Protein AF-A0A971BHY0-F1 (afdb_monomer_lite)

Secondary structure (DSSP, 8-state):
--SHHHHHHHHHHHHHHHHHHHHHHHHHTT--HHHHHS--PPPS-------S------GGGGSS-EEEE--SHHHHHHHHHHHHHHTTS-HHHHHHHHHTTEEEEEES-HHHH------TT----EEEEEETTEEEEEE---SSTT--HHHHHHHHHHHHTTTTTTHHHHHHHHHHHHHHHHH-GGGGS-HHHHHHHHHHHHHHTTT-HHHHHHHHHHSHHHHHHHHHHHHHHHHHHT-

Radius of gyration: 23.81 Å; chains: 1; bounding box: 64×63×47 Å

Structure (mmCIF, N/CA/C/O backbone):
data_AF-A0A971BHY0-F1
#
_entry.id   AF-A0A971BHY0-F1
#
loop_
_atom_site.group_PDB
_atom_site.id
_atom_site.type_symbol
_atom_site.label_atom_id
_atom_site.label_alt_id
_atom_site.label_comp_id
_atom_site.label_asym_id
_atom_site.label_entity_id
_atom_site.label_seq_id
_atom_site.pdbx_PDB_ins_code
_atom_site.Cartn_x
_atom_site.Cartn_y
_atom_site.Cartn_z
_atom_site.occupancy
_atom_site.B_iso_or_equiv
_atom_site.auth_seq_id
_atom_site.auth_comp_id
_atom_site.auth_asym_id
_atom_site.auth_atom_id
_atom_site.pdbx_PDB_model_num
ATOM 1 N N . MET A 1 1 ? -13.095 -40.760 26.939 1.00 47.66 1 MET A N 1
ATOM 2 C CA . MET A 1 1 ? -13.656 -39.723 26.032 1.00 47.66 1 MET A CA 1
ATOM 3 C C . MET A 1 1 ? -15.201 -39.709 25.951 1.00 47.66 1 MET A C 1
ATOM 5 O O . MET A 1 1 ? -15.742 -39.447 24.884 1.00 47.66 1 MET A O 1
ATOM 9 N N . LYS A 1 2 ? -15.953 -39.932 27.047 1.00 42.31 2 LYS A N 1
ATOM 10 C CA . LYS A 1 2 ? -17.435 -39.800 27.042 1.00 42.31 2 LYS A CA 1
ATOM 11 C C . LYS A 1 2 ? -17.980 -38.628 27.882 1.00 42.31 2 LYS A C 1
ATOM 13 O O . LYS A 1 2 ? -19.075 -38.167 27.603 1.00 42.31 2 LYS A O 1
ATOM 18 N N . PHE A 1 3 ? -17.200 -38.072 28.815 1.00 31.39 3 PHE A N 1
ATOM 19 C CA . PHE A 1 3 ? -17.640 -36.970 29.690 1.00 31.39 3 PHE A CA 1
ATOM 20 C C . PHE A 1 3 ? -17.591 -35.572 29.039 1.00 31.39 3 PHE A C 1
ATOM 22 O O . PHE A 1 3 ? -18.507 -34.779 29.233 1.00 31.39 3 PHE A O 1
ATOM 29 N N . ALA A 1 4 ? -16.596 -35.282 28.191 1.00 34.78 4 ALA A N 1
ATOM 30 C CA . ALA A 1 4 ? -16.452 -33.959 27.564 1.00 34.78 4 ALA A CA 1
ATOM 31 C C . ALA A 1 4 ? -17.579 -33.622 26.563 1.00 34.78 4 ALA A C 1
ATOM 33 O O . ALA A 1 4 ? -17.987 -32.472 26.446 1.00 34.78 4 ALA A O 1
ATOM 34 N N . ARG A 1 5 ? -18.146 -34.629 25.880 1.00 36.97 5 ARG A N 1
ATOM 35 C CA . ARG A 1 5 ? -19.277 -34.428 24.953 1.00 36.97 5 ARG A CA 1
ATOM 36 C C . ARG A 1 5 ? -20.616 -34.206 25.669 1.00 36.97 5 ARG A C 1
ATOM 38 O O . ARG A 1 5 ? -21.527 -33.661 25.054 1.00 36.97 5 ARG A O 1
ATOM 45 N N . TYR A 1 6 ? -20.738 -34.603 26.939 1.00 36.50 6 TYR A N 1
ATOM 46 C CA . TYR A 1 6 ? -21.950 -34.378 27.732 1.00 36.50 6 TYR A CA 1
ATOM 47 C C . TYR A 1 6 ? -21.995 -32.940 28.271 1.00 36.50 6 TYR A C 1
ATOM 49 O O . TYR A 1 6 ? -23.016 -32.280 28.122 1.00 36.50 6 TYR A O 1
ATOM 57 N N . PHE A 1 7 ? -20.862 -32.416 28.762 1.00 37.34 7 PHE A N 1
ATOM 58 C CA . PHE A 1 7 ? -20.753 -31.046 29.292 1.00 37.34 7 PHE A CA 1
ATOM 59 C C . PHE A 1 7 ? -20.966 -29.945 28.240 1.00 37.34 7 PHE A C 1
ATOM 61 O O . PHE A 1 7 ? -21.607 -28.937 28.524 1.00 37.34 7 PHE A O 1
ATOM 68 N N . ILE A 1 8 ? -20.479 -30.144 27.010 1.00 46.16 8 ILE A N 1
ATOM 69 C CA . ILE A 1 8 ? -20.673 -29.172 25.917 1.00 46.16 8 ILE A CA 1
ATOM 70 C C . ILE A 1 8 ? -22.145 -29.142 25.470 1.00 46.16 8 ILE A C 1
ATOM 72 O O . ILE A 1 8 ? -22.682 -28.079 25.167 1.00 46.16 8 ILE A O 1
ATOM 76 N N . ARG A 1 9 ? -22.831 -30.294 25.486 1.00 45.41 9 ARG A N 1
ATOM 77 C CA . ARG A 1 9 ? -24.260 -30.377 25.148 1.00 45.41 9 ARG A CA 1
ATOM 78 C C . ARG A 1 9 ? -25.159 -29.789 26.236 1.00 45.41 9 ARG A C 1
ATOM 80 O O . ARG A 1 9 ? -26.138 -29.139 25.889 1.00 45.41 9 ARG A O 1
ATOM 87 N N . THR A 1 10 ? -24.829 -29.960 27.517 1.00 48.81 10 THR A N 1
ATOM 88 C CA . THR A 1 10 ? -25.594 -29.343 28.613 1.00 48.81 10 THR A CA 1
ATOM 89 C C . THR A 1 10 ? -25.356 -27.837 28.715 1.00 48.81 10 THR A C 1
ATOM 91 O O . THR A 1 10 ? -26.315 -27.107 28.933 1.00 48.81 10 THR A O 1
ATOM 94 N N . GLY A 1 11 ? -24.133 -27.344 28.483 1.00 49.53 11 GLY A N 1
ATOM 95 C CA . GLY A 1 11 ? -23.844 -25.902 28.484 1.00 49.53 11 GLY A CA 1
ATOM 96 C C . GLY A 1 11 ? -24.555 -25.142 27.360 1.00 49.53 11 GLY A C 1
ATOM 97 O O . GLY A 1 11 ? -25.187 -24.118 27.609 1.00 49.53 11 GLY A O 1
ATOM 98 N N . LEU A 1 12 ? -24.532 -25.681 26.135 1.00 49.31 12 LEU A N 1
ATOM 99 C CA . LEU A 1 12 ? -25.222 -25.072 24.994 1.00 49.31 12 LEU A CA 1
ATOM 100 C C . LEU A 1 12 ? -26.749 -25.118 25.160 1.00 49.31 12 LEU A C 1
ATOM 102 O O . LEU A 1 12 ? -27.432 -24.147 24.847 1.00 49.31 12 LEU A O 1
ATOM 106 N N . ALA A 1 13 ? -27.287 -26.215 25.703 1.00 54.28 13 ALA A N 1
ATOM 107 C CA . ALA A 1 13 ? -28.716 -26.334 25.978 1.00 54.28 13 ALA A CA 1
ATOM 108 C C . ALA A 1 13 ? -29.193 -25.317 27.028 1.00 54.28 13 ALA A C 1
ATOM 110 O O . ALA A 1 13 ? -30.261 -24.738 26.857 1.00 54.28 13 ALA A O 1
ATOM 111 N N . VAL A 1 14 ? -28.400 -25.044 28.071 1.00 56.59 14 VAL A N 1
ATOM 112 C CA . VAL A 1 14 ? -28.734 -24.029 29.089 1.00 56.59 14 VAL A CA 1
ATOM 113 C C . VAL A 1 14 ? -28.741 -22.619 28.493 1.00 56.59 14 VAL A C 1
ATOM 115 O O . VAL A 1 14 ? -29.657 -21.852 28.778 1.00 56.59 14 VAL A O 1
ATOM 118 N N . ILE A 1 15 ? -27.783 -22.295 27.618 1.00 56.38 15 ILE A N 1
ATOM 119 C CA . ILE A 1 15 ? -27.734 -20.992 26.934 1.00 56.38 15 ILE A CA 1
ATOM 120 C C . ILE A 1 15 ? -28.946 -20.823 26.011 1.00 56.38 15 ILE A C 1
ATOM 122 O O . ILE A 1 15 ? -29.604 -19.788 26.045 1.00 56.38 15 ILE A O 1
ATOM 126 N N . ILE A 1 16 ? -29.293 -21.855 25.238 1.00 58.97 16 ILE A N 1
ATOM 127 C CA . ILE A 1 16 ? -30.457 -21.819 24.342 1.00 58.97 16 ILE A CA 1
ATOM 128 C C . ILE A 1 16 ? -31.759 -21.684 25.145 1.00 58.97 16 ILE A C 1
ATOM 130 O O . ILE A 1 16 ? -32.609 -20.871 24.793 1.00 58.97 16 ILE A O 1
ATOM 134 N N . ILE A 1 17 ? -31.904 -22.416 26.256 1.00 63.88 17 ILE A N 1
ATOM 135 C CA . ILE A 1 17 ? -33.082 -22.314 27.131 1.00 63.88 17 ILE A CA 1
ATOM 136 C C . ILE A 1 17 ? -33.176 -20.920 27.767 1.00 63.88 17 ILE A C 1
ATOM 138 O O . ILE A 1 17 ? -34.272 -20.369 27.828 1.00 63.88 17 ILE A O 1
ATOM 142 N N . MET A 1 18 ? -32.058 -20.313 28.183 1.00 57.66 18 MET A N 1
ATOM 143 C CA . MET A 1 18 ? -32.051 -18.941 28.705 1.00 57.66 18 MET A CA 1
ATOM 144 C C . MET A 1 18 ? -32.453 -17.911 27.647 1.00 57.66 18 MET A C 1
ATOM 146 O O . MET A 1 18 ? -33.273 -17.047 27.939 1.00 57.66 18 MET A O 1
ATOM 150 N N . VAL A 1 19 ? -31.929 -18.009 26.422 1.00 60.88 19 VAL A N 1
ATOM 151 C CA . VAL A 1 19 ? -32.268 -17.077 25.330 1.00 60.88 19 VAL A CA 1
ATOM 152 C C . VAL A 1 19 ? -33.744 -17.195 24.949 1.00 60.88 19 VAL A C 1
ATOM 154 O O . VAL A 1 19 ? -34.412 -16.181 24.756 1.00 60.88 19 VAL A O 1
ATOM 157 N N . ILE A 1 20 ? -34.281 -18.418 24.911 1.00 66.25 20 ILE A N 1
ATOM 158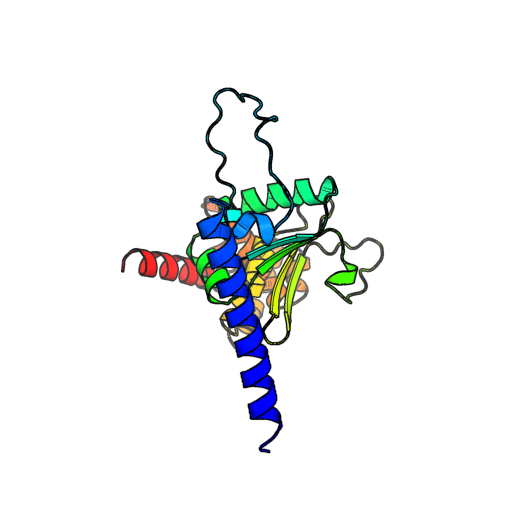 C CA . ILE A 1 20 ? -35.707 -18.649 24.657 1.00 66.25 20 ILE A CA 1
ATOM 159 C C . ILE A 1 20 ? -36.557 -18.108 25.814 1.00 66.25 20 ILE A C 1
ATOM 161 O O . ILE A 1 20 ? -37.554 -17.441 25.562 1.00 66.25 20 ILE A O 1
ATOM 165 N N . ALA A 1 21 ? -36.166 -18.332 27.072 1.00 65.50 21 ALA A N 1
ATOM 166 C CA . ALA A 1 21 ? -36.902 -17.824 28.231 1.00 65.50 21 ALA A CA 1
ATOM 167 C C . ALA A 1 21 ? -36.919 -16.285 28.286 1.00 65.50 21 ALA A C 1
ATOM 169 O O . ALA A 1 21 ? -37.970 -15.701 28.539 1.00 65.50 21 ALA A O 1
ATOM 170 N N . ILE A 1 22 ? -35.790 -15.631 27.987 1.00 59.78 22 ILE A N 1
ATOM 171 C CA . ILE A 1 22 ? -35.692 -14.166 27.887 1.00 59.78 22 ILE A CA 1
ATOM 172 C C . ILE A 1 22 ? -36.555 -13.660 26.726 1.00 59.78 22 ILE A C 1
ATOM 174 O O . ILE A 1 22 ? -37.329 -12.728 26.908 1.00 59.78 22 ILE A O 1
ATOM 178 N N . GLY A 1 23 ? -36.508 -14.318 25.564 1.00 56.03 23 GLY A N 1
ATOM 179 C CA . GLY A 1 23 ? -37.348 -13.967 24.416 1.00 56.03 23 GLY A CA 1
ATOM 180 C C . GLY A 1 23 ? -38.850 -14.095 24.695 1.00 56.03 23 GLY A C 1
ATOM 181 O O . GLY A 1 23 ? -39.622 -13.231 24.284 1.00 56.03 23 GLY A O 1
ATOM 182 N N . VAL A 1 24 ? -39.271 -15.131 25.429 1.00 63.72 24 VAL A N 1
ATOM 183 C CA . VAL A 1 24 ? -40.680 -15.347 25.804 1.00 63.72 24 VAL A CA 1
ATOM 184 C C . VAL A 1 24 ? -41.157 -14.315 26.828 1.00 63.72 24 VAL A C 1
ATOM 186 O O . VAL A 1 24 ? -42.249 -13.775 26.660 1.00 63.72 24 VAL A O 1
ATOM 189 N N . LEU A 1 25 ? -40.345 -13.997 27.842 1.00 55.81 25 LEU A N 1
ATOM 190 C CA . LEU A 1 25 ? -40.666 -12.953 28.824 1.00 55.81 25 LEU A CA 1
ATOM 191 C C . LEU A 1 25 ? -40.752 -11.571 28.156 1.00 55.81 25 LEU A C 1
ATOM 193 O O . LEU A 1 25 ? -41.716 -10.841 28.366 1.00 55.81 25 LEU A O 1
ATOM 197 N N . CYS A 1 26 ? -39.813 -11.251 27.263 1.00 53.31 26 CYS A N 1
ATOM 198 C CA . CYS A 1 26 ? -39.834 -10.004 26.501 1.00 53.31 26 CYS A CA 1
ATOM 199 C C . CYS A 1 26 ? -41.062 -9.896 25.579 1.00 53.31 26 CYS A C 1
ATOM 201 O O . CYS A 1 26 ? -41.662 -8.830 25.486 1.00 53.31 26 CYS A O 1
ATOM 203 N N . TYR A 1 27 ? -41.492 -10.993 24.948 1.00 53.75 27 TYR A N 1
ATOM 204 C CA . TYR A 1 27 ? -42.683 -11.000 24.092 1.00 53.75 27 TYR A CA 1
ATOM 205 C C . TYR A 1 27 ? -43.992 -10.796 24.874 1.00 53.75 27 TYR A C 1
ATOM 207 O O . TYR A 1 27 ? -44.881 -10.091 24.399 1.00 53.75 27 TYR A O 1
ATOM 215 N N . GLN A 1 28 ? -44.116 -11.387 26.067 1.00 60.41 28 GLN A N 1
ATOM 216 C CA . GLN A 1 28 ? -45.318 -11.257 26.903 1.00 60.41 28 GLN A CA 1
ATOM 217 C C . GLN A 1 28 ? -45.483 -9.848 27.484 1.00 60.41 28 GLN A C 1
ATOM 219 O O . GLN A 1 28 ? -46.609 -9.359 27.568 1.00 60.41 28 GLN A O 1
ATOM 224 N N . ASP A 1 29 ? -44.371 -9.185 27.803 1.00 59.84 29 ASP A N 1
ATOM 225 C CA . ASP A 1 29 ? -44.361 -7.843 28.394 1.00 59.84 29 ASP A CA 1
ATOM 226 C C . ASP A 1 29 ? -44.190 -6.716 27.352 1.00 59.84 29 ASP A C 1
ATOM 228 O O . ASP A 1 29 ? -44.088 -5.543 27.710 1.00 59.84 29 ASP A O 1
ATOM 232 N N . GLY A 1 30 ? -44.162 -7.048 26.053 1.00 50.25 30 GLY A N 1
ATOM 233 C CA . GLY A 1 30 ? -43.997 -6.075 24.965 1.00 50.25 30 GLY A CA 1
ATOM 234 C C . GLY A 1 30 ? -42.630 -5.377 24.947 1.00 50.25 30 GLY A C 1
ATOM 235 O O . GLY A 1 30 ? -42.510 -4.261 24.442 1.00 50.25 30 GLY A O 1
ATOM 236 N N . LEU A 1 31 ? -41.605 -6.016 25.511 1.00 54.69 31 LEU A N 1
ATOM 237 C CA . LEU A 1 31 ? -40.237 -5.514 25.617 1.00 54.69 31 LEU A CA 1
ATOM 238 C C . LEU A 1 31 ? -39.379 -6.030 24.451 1.00 54.69 31 LEU A C 1
ATOM 240 O O . LEU A 1 31 ? -39.534 -7.164 23.998 1.00 54.69 31 LEU A O 1
ATOM 244 N N . ASN A 1 32 ? -38.434 -5.219 23.970 1.00 53.81 32 ASN A N 1
ATOM 245 C CA . ASN A 1 32 ? -37.472 -5.652 22.958 1.00 53.81 32 ASN A CA 1
ATOM 246 C C . ASN A 1 32 ? -36.387 -6.528 23.623 1.00 53.81 32 ASN A C 1
ATOM 248 O O . ASN A 1 32 ? -35.699 -6.043 24.524 1.00 53.81 32 ASN A O 1
ATOM 252 N N . PRO A 1 33 ? -36.182 -7.789 23.194 1.00 46.53 33 PRO A N 1
ATOM 253 C CA . PRO A 1 33 ? -35.184 -8.680 23.791 1.00 46.53 33 PRO A CA 1
ATOM 254 C C . PRO A 1 33 ? -33.754 -8.126 23.754 1.00 46.53 33 PRO A C 1
ATOM 256 O O . PRO A 1 33 ? -32.930 -8.496 24.588 1.00 46.53 33 PRO A O 1
ATOM 259 N N . LEU A 1 34 ? -33.457 -7.232 22.806 1.00 43.81 34 LEU A N 1
ATOM 260 C CA . LEU A 1 34 ? -32.145 -6.600 22.671 1.00 43.81 34 LEU A CA 1
ATOM 261 C C . LEU A 1 34 ? -31.848 -5.599 23.799 1.00 43.81 34 LEU A C 1
ATOM 263 O O . LEU A 1 34 ? -30.696 -5.493 24.218 1.00 43.81 34 LEU A O 1
ATOM 267 N N . ASP A 1 35 ? -32.872 -4.950 24.360 1.00 45.94 35 ASP A N 1
ATOM 268 C CA . ASP A 1 35 ? -32.715 -3.942 25.421 1.00 45.94 35 ASP A CA 1
ATOM 269 C C . ASP A 1 35 ? -32.299 -4.565 26.767 1.00 45.94 35 ASP A C 1
ATOM 271 O O . ASP A 1 35 ? -31.668 -3.911 27.597 1.00 45.94 35 ASP A O 1
ATOM 275 N N . ALA A 1 36 ? -32.617 -5.847 26.985 1.00 49.00 36 ALA A N 1
ATOM 276 C CA . ALA A 1 36 ? -32.204 -6.597 28.174 1.00 49.00 36 ALA A CA 1
ATOM 277 C C . ALA A 1 36 ? -30.760 -7.121 28.077 1.00 49.00 36 ALA A C 1
ATOM 279 O O . ALA A 1 36 ? -30.118 -7.370 29.098 1.00 49.00 36 ALA A O 1
ATOM 280 N N . ILE A 1 37 ? -30.255 -7.302 26.853 1.00 45.16 37 ILE A N 1
ATOM 281 C CA . ILE A 1 37 ? -28.909 -7.824 26.578 1.00 45.16 37 ILE A CA 1
ATOM 282 C C . ILE A 1 37 ? -27.883 -6.679 26.546 1.00 45.16 37 ILE A C 1
ATOM 284 O O . ILE A 1 37 ? -26.727 -6.883 26.919 1.00 45.16 37 ILE A O 1
ATOM 288 N N . PHE A 1 38 ? -28.306 -5.463 26.182 1.00 41.53 38 PHE A N 1
ATOM 289 C CA . PHE A 1 38 ? -27.445 -4.283 26.083 1.00 41.53 38 PHE A CA 1
ATOM 290 C C . PHE A 1 38 ? -28.059 -3.084 26.825 1.00 41.53 38 PHE A C 1
ATOM 292 O O . PHE A 1 38 ? -28.765 -2.273 26.223 1.00 41.53 38 PHE A O 1
ATOM 299 N N . PRO A 1 39 ? -27.804 -2.926 28.138 1.00 37.12 39 PRO A N 1
ATOM 300 C CA . PRO A 1 39 ? -28.368 -1.823 28.901 1.00 37.12 39 PRO A CA 1
ATOM 301 C C . PRO A 1 39 ? -27.586 -0.534 28.605 1.00 37.12 39 PRO A C 1
ATOM 303 O O . PRO A 1 39 ? -26.620 -0.201 29.287 1.00 37.12 39 PRO A O 1
ATOM 306 N N . GLY A 1 40 ? -28.002 0.198 27.571 1.00 35.19 40 GLY A N 1
ATOM 307 C CA . GLY A 1 40 ? -27.438 1.503 27.221 1.00 35.19 40 GLY A CA 1
ATOM 308 C C . GLY A 1 40 ? -28.193 2.164 26.071 1.00 35.19 40 GLY A C 1
ATOM 309 O O . GLY A 1 40 ? -27.922 1.889 24.909 1.00 35.19 40 GLY A O 1
ATOM 310 N N . LYS A 1 41 ? -29.151 3.040 26.394 1.00 34.31 41 LYS A N 1
ATOM 311 C CA . LYS A 1 41 ? -29.909 3.833 25.414 1.00 34.31 41 LYS A CA 1
ATOM 312 C C . LYS A 1 41 ? -29.006 4.865 24.729 1.00 34.31 41 LYS A C 1
ATOM 314 O O . LYS A 1 41 ? -28.481 5.749 25.400 1.00 34.31 41 LYS A O 1
ATOM 319 N N . LEU A 1 42 ? -28.924 4.818 23.401 1.00 32.88 42 LEU A N 1
ATOM 320 C CA . LEU A 1 42 ? -28.617 5.989 22.573 1.00 32.88 42 LEU A CA 1
ATOM 321 C C . LEU A 1 42 ? -29.827 6.937 22.630 1.00 32.88 42 LEU A C 1
ATOM 323 O O . LEU A 1 42 ? -30.951 6.511 22.362 1.00 32.88 42 LEU A O 1
ATOM 327 N N . SER A 1 43 ? -29.624 8.199 23.016 1.00 34.62 43 SER A N 1
ATOM 328 C CA . SER A 1 43 ? -30.663 9.235 22.963 1.00 34.62 43 SER A CA 1
ATOM 329 C C . SER A 1 43 ? -30.477 10.135 21.740 1.00 34.62 43 SER A C 1
ATOM 331 O O . SER A 1 43 ? -29.366 10.394 21.287 1.00 34.62 43 SER A O 1
ATOM 333 N N . THR A 1 44 ? -31.596 10.618 21.207 1.00 31.66 44 THR A N 1
ATOM 334 C CA . THR A 1 44 ? -31.716 11.427 19.985 1.00 31.66 44 THR A CA 1
ATOM 335 C C . 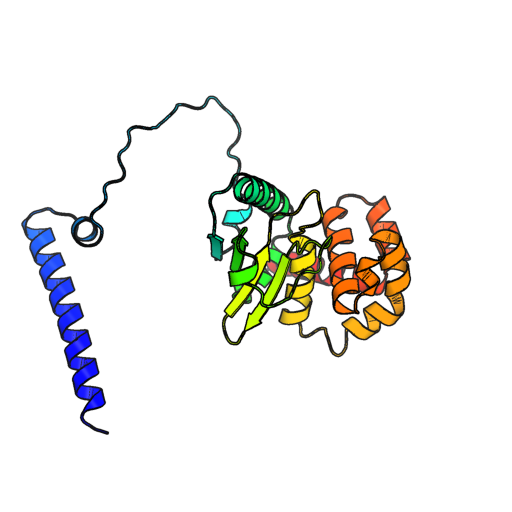THR A 1 44 ? -31.510 12.933 20.204 1.00 31.66 44 THR A C 1
ATOM 337 O O . THR A 1 44 ? -31.922 13.730 19.370 1.00 31.66 44 THR A O 1
ATOM 340 N N . GLU A 1 45 ? -30.886 13.366 21.301 1.00 32.34 45 GLU A N 1
ATOM 341 C CA . GLU A 1 45 ? -30.661 14.794 21.584 1.00 32.34 45 GLU A CA 1
ATOM 342 C C . GLU A 1 45 ? -29.185 15.168 21.449 1.00 32.34 45 GLU A C 1
ATOM 344 O O . GLU A 1 45 ? -28.500 15.464 22.420 1.00 32.34 45 GLU A O 1
ATOM 349 N N . SER A 1 46 ? -28.688 15.131 20.212 1.00 31.19 46 SER A N 1
ATOM 350 C CA . SER A 1 46 ? -27.522 15.895 19.732 1.00 31.19 46 SER A CA 1
ATOM 351 C C . SER A 1 46 ? -27.541 15.988 18.199 1.00 31.19 46 SER A C 1
ATOM 353 O O . SER A 1 46 ? -26.505 15.892 17.549 1.00 31.19 46 SER A O 1
ATOM 355 N N . PHE A 1 47 ? -28.718 16.140 17.581 1.00 28.41 47 PHE A N 1
ATOM 356 C CA . PHE A 1 47 ? -28.785 16.481 16.159 1.00 28.41 47 PHE A CA 1
ATOM 357 C C . PHE A 1 47 ? -28.562 17.983 16.013 1.00 28.41 47 PHE A C 1
ATOM 359 O O . PHE A 1 47 ? -29.494 18.785 16.070 1.00 28.41 47 PHE A O 1
ATOM 366 N N . HIS A 1 48 ? -27.302 18.368 15.837 1.00 25.73 48 HIS A N 1
ATOM 367 C CA . HIS A 1 48 ? -27.005 19.625 15.173 1.00 25.73 48 HIS A CA 1
ATOM 368 C C . HIS A 1 48 ? -27.443 19.498 13.712 1.00 25.73 48 HIS A C 1
ATOM 370 O O . HIS A 1 48 ? -26.981 18.619 12.988 1.00 25.73 48 HIS A O 1
ATOM 376 N N . VAL A 1 49 ? -28.347 20.380 13.283 1.00 33.78 49 VAL A N 1
ATOM 377 C CA . VAL A 1 49 ? -28.578 20.640 11.860 1.00 33.78 49 VAL A CA 1
ATOM 378 C C . VAL A 1 49 ? -27.278 21.216 11.306 1.00 33.78 49 VAL A C 1
ATOM 380 O O . VAL A 1 49 ? -26.914 22.342 11.647 1.00 33.78 49 VAL A O 1
ATOM 383 N N . LEU A 1 50 ? -26.578 20.444 10.475 1.00 27.09 50 LEU A N 1
ATOM 384 C CA . LEU A 1 50 ? -25.530 20.978 9.614 1.00 27.09 50 LEU A CA 1
ATOM 385 C C . LEU A 1 50 ? -26.157 21.400 8.275 1.00 27.09 50 LEU A C 1
ATOM 387 O O . LEU A 1 50 ? -26.963 20.654 7.714 1.00 27.09 50 LEU A O 1
ATOM 391 N N . PRO A 1 51 ? -25.845 22.608 7.778 1.00 28.41 51 PRO A N 1
ATOM 392 C CA . PRO A 1 51 ? -26.275 23.061 6.464 1.00 28.41 51 PRO A CA 1
ATOM 393 C C . PRO A 1 51 ? -25.537 22.286 5.360 1.00 28.41 51 PRO A C 1
ATOM 395 O O . PRO A 1 51 ? -24.410 21.851 5.563 1.00 28.41 51 PRO A O 1
ATOM 398 N N . ASN A 1 52 ? -26.198 22.144 4.205 1.00 39.00 52 ASN A N 1
ATOM 399 C CA . ASN A 1 52 ? -25.718 21.573 2.938 1.00 39.00 52 ASN A CA 1
ATOM 400 C C . ASN A 1 52 ? -24.187 21.516 2.761 1.00 39.00 52 ASN A C 1
ATOM 402 O O . ASN A 1 52 ? -23.608 22.471 2.249 1.00 39.00 52 ASN A O 1
ATOM 406 N N . GLU A 1 53 ? -23.568 20.368 3.031 1.00 35.31 53 GLU A N 1
ATOM 407 C CA . GLU A 1 53 ? -22.306 19.971 2.406 1.00 35.31 53 GLU A CA 1
ATOM 408 C C . GLU A 1 53 ? -22.368 18.471 2.096 1.00 35.31 53 GLU A C 1
ATOM 410 O O . GLU A 1 53 ? -22.867 17.676 2.887 1.00 35.31 53 GLU A O 1
ATOM 415 N N . ILE A 1 54 ? -21.944 18.139 0.880 1.00 33.78 54 ILE A N 1
ATOM 416 C CA . ILE A 1 54 ? -21.904 16.824 0.230 1.00 33.78 54 ILE A CA 1
ATOM 417 C C . ILE A 1 54 ? -21.582 15.714 1.242 1.00 33.78 54 ILE A C 1
ATOM 419 O O . ILE A 1 54 ? -20.617 15.853 1.991 1.00 33.78 54 ILE A O 1
ATOM 423 N N . GLU A 1 55 ? -22.361 14.624 1.239 1.00 38.22 55 GLU A N 1
ATOM 424 C CA . GLU A 1 55 ? -22.065 13.376 1.959 1.00 38.22 55 GLU A CA 1
ATOM 425 C C . GLU A 1 55 ? -20.577 13.034 1.770 1.00 38.22 55 GLU A C 1
ATOM 427 O O . GLU A 1 55 ? -20.151 12.592 0.701 1.00 38.22 55 GLU A O 1
ATOM 432 N N . LYS A 1 56 ? -19.742 13.309 2.780 1.00 49.25 56 LYS A N 1
ATOM 433 C CA . LYS A 1 56 ? -18.367 12.819 2.787 1.00 49.25 56 LYS A CA 1
ATOM 434 C C . LYS A 1 56 ? -18.472 11.330 3.070 1.00 49.25 56 LYS A C 1
ATOM 436 O O . LYS A 1 56 ? -18.470 10.942 4.231 1.00 49.25 56 LYS A O 1
ATOM 441 N N . ILE A 1 57 ? -18.584 10.525 2.014 1.00 60.53 57 ILE A N 1
ATOM 442 C CA . ILE A 1 57 ? -18.380 9.078 2.105 1.00 60.53 57 ILE A CA 1
ATOM 443 C C . ILE A 1 57 ? -17.050 8.878 2.830 1.00 60.53 57 ILE A C 1
ATOM 445 O O . ILE A 1 57 ? -16.035 9.463 2.431 1.00 60.53 57 ILE A O 1
ATOM 449 N N . ASP A 1 58 ? -17.066 8.134 3.929 1.00 83.88 58 ASP A N 1
ATOM 450 C CA . ASP A 1 58 ? -15.859 7.783 4.659 1.00 83.88 58 ASP A CA 1
ATOM 451 C C . ASP A 1 58 ? -15.147 6.666 3.888 1.00 83.88 58 ASP A C 1
ATOM 453 O O . ASP A 1 58 ? -15.695 5.587 3.682 1.00 83.88 58 ASP A O 1
ATOM 457 N N . GLY A 1 59 ? -13.914 6.916 3.433 1.00 87.38 59 GLY A N 1
ATOM 458 C CA . GLY A 1 59 ? -13.165 5.942 2.636 1.00 87.38 59 GLY A CA 1
ATOM 459 C C . GLY A 1 59 ? -12.880 4.644 3.386 1.00 87.38 59 GLY A C 1
ATOM 460 O O . GLY A 1 59 ? -12.634 3.616 2.756 1.00 87.38 59 GLY A O 1
ATOM 461 N N . LEU A 1 60 ? -12.936 4.675 4.720 1.00 92.44 60 LEU A N 1
ATOM 462 C CA . LEU A 1 60 ? -12.700 3.504 5.553 1.00 92.44 60 LEU A CA 1
ATOM 463 C C . LEU A 1 60 ? -13.871 2.514 5.561 1.00 92.44 60 LEU A C 1
ATOM 465 O O . LEU A 1 60 ? -13.648 1.347 5.874 1.00 92.44 60 LEU A O 1
ATOM 469 N N . GLU A 1 61 ? -15.077 2.925 5.151 1.00 92.81 61 GLU A N 1
ATOM 470 C CA . GLU A 1 61 ? -16.241 2.029 5.011 1.00 92.81 61 GLU A CA 1
ATOM 471 C C . GLU A 1 61 ? -16.035 0.948 3.940 1.00 92.81 61 GLU A C 1
ATOM 473 O O . GLU A 1 61 ? -16.722 -0.070 3.942 1.00 92.81 61 GLU A O 1
ATOM 478 N N . ARG A 1 62 ? -15.060 1.144 3.045 1.00 93.06 62 ARG A N 1
ATOM 479 C CA . ARG A 1 62 ? -14.667 0.170 2.018 1.00 93.06 62 ARG A CA 1
ATOM 480 C C . ARG A 1 62 ? -13.927 -1.042 2.598 1.00 93.06 62 ARG A C 1
ATOM 482 O O . ARG A 1 62 ? -13.815 -2.072 1.939 1.00 93.06 62 ARG A O 1
ATOM 489 N N . PHE A 1 63 ? -13.399 -0.936 3.816 1.00 94.12 63 PHE A N 1
ATOM 490 C CA . PHE A 1 63 ? -12.703 -2.029 4.487 1.00 94.12 63 PHE A CA 1
ATOM 491 C C . PHE A 1 63 ? -13.662 -2.820 5.373 1.00 94.12 63 PHE A C 1
ATOM 493 O O . PHE A 1 63 ? -14.337 -2.251 6.229 1.00 94.12 63 PHE A O 1
ATOM 500 N N . ASP A 1 64 ? -13.619 -4.149 5.282 1.00 92.56 64 ASP A N 1
ATOM 501 C CA . ASP A 1 64 ? -14.469 -5.023 6.103 1.00 92.56 64 ASP A CA 1
ATOM 502 C C . ASP A 1 64 ? -14.193 -4.867 7.608 1.00 92.56 64 ASP A C 1
ATOM 504 O O . ASP A 1 64 ? -15.043 -5.147 8.459 1.00 92.56 64 ASP A O 1
ATOM 508 N N . ARG A 1 65 ? -12.949 -4.509 7.962 1.00 93.12 65 ARG A N 1
ATOM 509 C CA . ARG A 1 65 ? -12.465 -4.493 9.347 1.00 93.12 65 ARG A CA 1
ATOM 510 C C . ARG A 1 65 ? -11.496 -3.344 9.587 1.00 93.12 65 ARG A C 1
ATOM 512 O O . ARG A 1 65 ? -10.310 -3.444 9.268 1.00 93.12 65 ARG A O 1
ATOM 519 N N . VAL A 1 66 ? -11.988 -2.313 10.264 1.00 94.44 66 VAL A N 1
ATOM 520 C CA . VAL A 1 66 ? -11.195 -1.178 10.750 1.00 94.44 66 VAL A CA 1
ATOM 521 C C . VAL A 1 66 ? -11.237 -1.139 12.275 1.00 94.44 66 VAL A C 1
ATOM 523 O O . VAL A 1 66 ? -12.285 -1.329 12.890 1.00 94.44 66 VAL A O 1
ATOM 526 N N . VAL A 1 67 ? -10.084 -0.917 12.903 1.00 93.12 67 VAL A N 1
ATOM 527 C CA . VAL A 1 67 ? -9.949 -0.748 14.353 1.00 93.12 67 VAL A CA 1
ATOM 528 C C . VAL A 1 67 ? -9.234 0.565 14.625 1.00 93.12 67 VAL A C 1
ATOM 530 O O . VAL A 1 67 ? -8.081 0.731 14.239 1.00 93.12 67 VAL A O 1
ATOM 533 N N . VAL A 1 68 ? -9.893 1.471 15.341 1.00 92.44 68 VAL A N 1
ATOM 534 C CA . VAL A 1 68 ? -9.269 2.694 15.854 1.00 92.44 68 VAL A CA 1
ATOM 535 C C . VAL A 1 68 ? -8.968 2.482 17.332 1.00 92.44 68 VAL A C 1
ATOM 537 O O . VAL A 1 68 ? -9.869 2.258 18.138 1.00 92.44 68 VAL A O 1
ATOM 540 N N . ASP A 1 69 ? -7.687 2.485 17.676 1.00 86.31 69 ASP A N 1
ATOM 541 C CA . ASP A 1 69 ? -7.179 2.204 19.016 1.00 86.31 69 ASP A CA 1
ATOM 542 C C . ASP A 1 69 ? -6.485 3.445 19.569 1.00 86.31 69 ASP A C 1
ATOM 544 O O . ASP A 1 69 ? -5.269 3.596 19.492 1.00 86.31 69 ASP A O 1
ATOM 548 N N . GLY A 1 70 ? -7.302 4.359 20.081 1.00 79.50 70 GLY A N 1
ATOM 549 C CA . GLY A 1 70 ? -6.880 5.662 20.577 1.00 79.50 70 GLY A CA 1
ATOM 550 C C . GLY A 1 70 ? -7.924 6.727 20.260 1.00 79.50 70 GLY A C 1
ATOM 551 O O . GLY A 1 70 ? -8.790 6.540 19.407 1.00 79.50 70 GLY A O 1
ATOM 552 N N . ASN A 1 71 ? -7.870 7.848 20.973 1.00 83.00 71 ASN A N 1
ATOM 553 C CA . ASN A 1 71 ? -8.754 8.997 20.751 1.00 83.00 71 ASN A CA 1
ATOM 554 C C . ASN A 1 71 ? -8.008 10.340 20.807 1.00 83.00 71 ASN A C 1
ATOM 556 O O . ASN A 1 71 ? -8.633 11.386 20.972 1.00 83.00 71 ASN A O 1
ATOM 560 N N . SER A 1 72 ? -6.679 10.305 20.696 1.00 83.88 72 SER A N 1
ATOM 561 C CA . SER A 1 72 ? -5.847 11.502 20.622 1.00 83.88 72 SER A CA 1
ATOM 562 C C . SER A 1 72 ? -6.095 12.261 19.314 1.00 83.88 72 SER A C 1
ATOM 564 O O . SER A 1 72 ? -6.508 11.681 18.309 1.00 83.88 72 SER A O 1
ATOM 566 N N . GLU A 1 73 ? -5.828 13.568 19.322 1.00 87.38 73 GLU A N 1
ATOM 567 C CA . GLU A 1 73 ? -5.950 14.433 18.139 1.00 87.38 73 GLU A CA 1
ATOM 568 C C . GLU A 1 73 ? -5.153 13.878 16.950 1.00 87.38 73 GLU A C 1
ATOM 570 O O . GLU A 1 73 ? -5.678 13.758 15.850 1.00 87.38 73 GLU A O 1
ATOM 575 N N . THR A 1 74 ? -3.933 13.401 17.194 1.00 86.50 74 THR A N 1
ATOM 576 C CA . THR A 1 74 ? -3.061 12.822 16.164 1.00 86.50 74 THR A CA 1
ATOM 577 C C . THR A 1 74 ? -3.599 11.516 15.572 1.00 86.50 74 THR A C 1
ATOM 579 O O . THR A 1 74 ? -3.385 11.244 14.390 1.00 86.50 74 THR A O 1
ATOM 582 N N . VAL A 1 75 ? -4.320 10.702 16.352 1.00 87.62 75 VAL A N 1
ATOM 583 C CA . VAL A 1 75 ? -5.019 9.511 15.836 1.00 87.62 75 VAL A CA 1
ATOM 584 C C . VAL A 1 75 ? -6.196 9.915 14.950 1.00 87.62 75 VAL A C 1
ATOM 586 O O . VAL A 1 75 ? -6.414 9.276 13.925 1.00 87.62 75 VAL A O 1
ATOM 589 N N . GLN A 1 76 ? -6.920 10.983 15.295 1.00 86.62 76 GLN A N 1
ATOM 590 C CA . GLN A 1 76 ? -8.020 11.501 14.469 1.00 86.62 76 GLN A CA 1
ATOM 591 C C . GLN A 1 76 ? -7.513 12.132 13.163 1.00 86.62 76 GLN A C 1
ATOM 593 O O . GLN A 1 76 ? -8.085 11.902 12.099 1.00 86.62 76 GLN A O 1
ATOM 598 N N . GLU A 1 77 ? -6.404 12.871 13.208 1.00 89.06 77 GLU A N 1
ATOM 599 C CA . GLU A 1 77 ? -5.739 13.392 12.006 1.00 89.06 77 GLU A CA 1
ATOM 600 C C . GLU A 1 77 ? -5.273 12.259 11.086 1.00 89.06 77 GLU A C 1
ATOM 602 O O . GLU A 1 77 ? -5.509 12.290 9.874 1.00 89.06 77 GLU A O 1
ATOM 607 N N . LEU A 1 78 ? -4.648 11.226 11.663 1.00 89.62 78 LEU A N 1
ATOM 608 C CA . LEU A 1 78 ? -4.244 10.045 10.913 1.00 89.62 78 LEU A CA 1
ATOM 609 C C . LEU A 1 78 ? -5.458 9.329 10.317 1.00 89.62 78 LEU A C 1
ATOM 611 O O . LEU A 1 78 ? -5.421 8.991 9.139 1.00 89.62 78 LEU A O 1
ATOM 615 N N . TYR A 1 79 ? -6.527 9.135 11.093 1.00 91.69 79 TYR A N 1
ATOM 616 C CA . TYR A 1 79 ? -7.784 8.562 10.612 1.00 91.69 79 TYR A CA 1
ATOM 617 C C . TYR A 1 79 ? -8.285 9.290 9.369 1.00 91.69 79 TYR A C 1
ATOM 619 O O . TYR A 1 79 ? -8.535 8.656 8.346 1.00 91.69 79 TYR A O 1
ATOM 627 N N . GLN A 1 80 ? -8.370 10.621 9.432 1.00 90.69 80 GLN A N 1
ATOM 628 C CA . GLN A 1 80 ? -8.869 11.422 8.322 1.00 90.69 80 GLN A CA 1
ATOM 629 C C . GLN A 1 80 ? -7.974 11.292 7.087 1.00 90.69 80 GLN A C 1
ATOM 631 O O . GLN A 1 80 ? -8.482 11.060 5.990 1.00 90.69 80 GLN A O 1
ATOM 636 N N . ARG A 1 81 ? -6.645 11.361 7.254 1.00 90.06 81 ARG A N 1
ATOM 637 C CA . ARG A 1 81 ? -5.714 11.167 6.132 1.00 90.06 81 ARG A CA 1
ATOM 638 C C . ARG A 1 81 ? -5.872 9.786 5.503 1.00 90.06 81 ARG A C 1
ATOM 640 O O . ARG A 1 81 ? -5.922 9.681 4.284 1.00 90.06 81 ARG A O 1
ATOM 647 N N . VAL A 1 82 ? -5.959 8.738 6.320 1.00 92.06 82 VAL A N 1
ATOM 648 C CA . VAL A 1 82 ? -6.093 7.357 5.839 1.00 92.06 82 VAL A CA 1
ATOM 649 C C . VAL A 1 82 ? -7.449 7.153 5.162 1.00 92.06 82 VAL A C 1
ATOM 651 O O . VAL A 1 82 ? -7.503 6.490 4.135 1.00 92.06 82 VAL A O 1
ATOM 654 N N . SER A 1 83 ? -8.523 7.775 5.659 1.00 92.81 83 SER A N 1
ATOM 655 C CA . SER A 1 83 ? -9.827 7.808 4.982 1.00 92.81 83 SER A CA 1
ATOM 656 C C . SER A 1 83 ? -9.732 8.476 3.607 1.00 92.81 83 SER A C 1
ATOM 658 O O . SER A 1 83 ? -10.266 7.965 2.624 1.00 92.81 83 SER A O 1
ATOM 660 N N . ASP A 1 84 ? -9.014 9.594 3.494 1.00 91.44 84 ASP A N 1
ATOM 661 C CA . ASP A 1 84 ? -8.861 10.308 2.224 1.00 91.44 84 ASP A CA 1
ATOM 662 C C . ASP A 1 84 ? -7.934 9.586 1.229 1.00 91.44 84 ASP A C 1
ATOM 664 O O . ASP A 1 84 ? -8.186 9.628 0.023 1.00 91.44 84 ASP A O 1
ATOM 668 N N . GLU A 1 85 ? -6.902 8.888 1.711 1.00 91.81 85 GLU A N 1
ATOM 669 C CA . GLU A 1 85 ? -6.108 7.939 0.916 1.00 91.81 85 GLU A CA 1
ATOM 670 C C . GLU A 1 85 ? -6.981 6.768 0.448 1.00 91.81 85 GLU A C 1
ATOM 672 O O . GLU A 1 85 ? -7.009 6.426 -0.734 1.00 91.81 85 GLU A O 1
ATOM 677 N N . ALA A 1 86 ? -7.773 6.200 1.356 1.00 93.44 86 ALA A N 1
ATOM 678 C CA . ALA A 1 86 ? -8.653 5.084 1.061 1.00 93.44 86 ALA A CA 1
ATOM 679 C C . ALA A 1 86 ? -9.675 5.406 -0.026 1.00 93.44 86 ALA A C 1
ATOM 681 O O . ALA A 1 86 ? -9.958 4.536 -0.834 1.00 93.44 86 ALA A O 1
ATOM 682 N N . LYS A 1 87 ? -10.188 6.638 -0.126 1.00 91.88 87 LYS A N 1
ATOM 683 C CA . LYS A 1 87 ? -11.108 7.044 -1.212 1.00 91.88 87 LYS A CA 1
ATOM 684 C C . LYS A 1 87 ? -10.497 6.941 -2.606 1.00 91.88 87 LYS A C 1
ATOM 686 O O . LYS A 1 87 ? -11.231 6.790 -3.573 1.00 91.88 87 LYS A O 1
ATOM 691 N N . LYS A 1 88 ? -9.174 7.061 -2.711 1.00 90.56 88 LYS A N 1
ATOM 692 C CA . LYS A 1 88 ? -8.451 7.077 -3.988 1.00 90.56 88 LYS A CA 1
ATOM 693 C C . LYS A 1 88 ? -7.892 5.710 -4.370 1.00 90.56 88 LYS A C 1
ATOM 695 O O . LYS A 1 88 ? -7.411 5.555 -5.485 1.00 90.56 88 LYS A O 1
ATOM 700 N N . LEU A 1 89 ? -7.931 4.730 -3.466 1.00 92.25 89 LEU A N 1
ATOM 701 C CA . LEU A 1 89 ? -7.497 3.371 -3.778 1.00 92.25 89 LEU A CA 1
ATOM 702 C C . LEU A 1 89 ? -8.430 2.739 -4.820 1.00 92.25 89 LEU A C 1
ATOM 704 O O . LEU A 1 89 ? -9.645 2.769 -4.622 1.00 92.25 89 LEU A O 1
ATOM 708 N N . PRO A 1 90 ? -7.901 2.115 -5.881 1.00 92.31 90 PRO A N 1
ATOM 709 C CA . PRO A 1 90 ? -8.686 1.229 -6.737 1.00 92.31 90 PRO A CA 1
ATOM 710 C C . PRO A 1 90 ? -9.350 0.093 -5.948 1.00 92.31 90 PRO A C 1
ATOM 712 O O . PRO A 1 90 ? -8.745 -0.446 -5.015 1.00 92.31 90 PRO A O 1
ATOM 715 N N . ASP A 1 91 ? -10.573 -0.284 -6.336 1.00 91.62 91 ASP A N 1
ATOM 716 C CA . ASP A 1 91 ? -11.361 -1.325 -5.657 1.00 91.62 91 ASP A CA 1
ATOM 717 C C . ASP A 1 91 ? -10.626 -2.666 -5.602 1.00 91.62 91 ASP A C 1
ATOM 719 O O . ASP A 1 91 ? -10.639 -3.317 -4.562 1.00 91.62 91 ASP A O 1
ATOM 723 N N . VAL A 1 92 ? -9.866 -3.025 -6.644 1.00 90.62 92 VAL A N 1
ATOM 724 C CA . VAL A 1 92 ? -9.073 -4.267 -6.674 1.00 90.62 92 VAL A CA 1
ATOM 725 C C . VAL A 1 92 ? -8.163 -4.439 -5.456 1.00 90.62 92 VAL A C 1
ATOM 727 O O . VAL A 1 92 ? -8.047 -5.542 -4.923 1.00 90.62 92 VAL A O 1
ATOM 730 N N . PHE A 1 93 ? -7.543 -3.365 -4.961 1.00 93.81 93 PHE A N 1
ATOM 731 C CA . PHE A 1 93 ? -6.663 -3.464 -3.799 1.00 93.81 93 PHE A CA 1
ATOM 732 C C . PHE A 1 93 ? -7.464 -3.639 -2.510 1.00 93.81 93 PHE A C 1
ATOM 734 O O . PHE A 1 93 ? -7.108 -4.485 -1.688 1.00 93.81 93 PHE A O 1
ATOM 741 N N . ILE A 1 94 ? -8.566 -2.901 -2.354 1.00 94.88 94 ILE A N 1
ATOM 742 C CA . ILE A 1 94 ? -9.495 -3.073 -1.230 1.00 94.88 94 ILE A CA 1
ATOM 743 C C . ILE A 1 94 ? -10.025 -4.511 -1.191 1.00 94.88 94 ILE A C 1
ATOM 745 O O . ILE A 1 94 ? -10.007 -5.159 -0.144 1.00 94.88 94 ILE A O 1
ATOM 749 N N . ASP A 1 95 ? -10.413 -5.040 -2.345 1.00 92.31 95 ASP A N 1
ATOM 750 C CA . ASP A 1 95 ? -10.891 -6.403 -2.512 1.00 92.31 95 ASP A CA 1
ATOM 751 C C . ASP A 1 95 ? -9.841 -7.435 -2.118 1.00 92.31 95 ASP A C 1
ATOM 753 O O . ASP A 1 95 ? -10.142 -8.356 -1.357 1.00 92.31 95 ASP A O 1
ATOM 757 N N . ILE A 1 96 ? -8.604 -7.285 -2.605 1.00 90.06 96 ILE A N 1
ATOM 758 C CA . ILE A 1 96 ? -7.485 -8.157 -2.231 1.00 90.06 96 ILE A CA 1
ATOM 759 C C . ILE A 1 96 ? -7.293 -8.139 -0.713 1.00 90.06 96 ILE A C 1
ATOM 761 O O . ILE A 1 96 ? -7.173 -9.201 -0.098 1.00 90.06 96 ILE A O 1
ATOM 765 N N . PHE A 1 97 ? -7.301 -6.956 -0.100 1.00 94.88 97 PHE A N 1
ATOM 766 C CA . PHE A 1 97 ? -7.134 -6.788 1.341 1.00 94.88 97 PHE A CA 1
ATOM 767 C C . PHE A 1 97 ? -8.236 -7.502 2.137 1.00 94.88 97 PHE A C 1
ATOM 769 O O . PHE A 1 97 ? -7.939 -8.325 3.012 1.00 94.88 97 PHE A O 1
ATOM 776 N N . ASN A 1 98 ? -9.499 -7.233 1.796 1.00 93.44 98 ASN A N 1
ATOM 777 C CA . ASN A 1 98 ? -10.678 -7.788 2.459 1.00 93.44 98 ASN A CA 1
ATOM 778 C C . ASN A 1 98 ? -10.758 -9.314 2.280 1.00 93.44 98 ASN A C 1
ATOM 780 O O . ASN A 1 98 ? -10.825 -10.058 3.264 1.00 93.44 98 ASN A O 1
ATOM 784 N N . LYS A 1 99 ? -10.641 -9.810 1.037 1.00 91.75 99 LYS A N 1
ATOM 785 C CA . LYS A 1 99 ? -10.673 -11.250 0.705 1.00 91.75 99 LYS A CA 1
ATOM 786 C C . LYS A 1 99 ? -9.532 -12.023 1.374 1.00 91.75 99 LYS A C 1
ATOM 788 O O . LYS A 1 99 ? -9.706 -13.189 1.730 1.00 91.75 99 LYS A O 1
ATOM 793 N N . SER A 1 100 ? -8.390 -11.373 1.598 1.00 89.06 100 SER A N 1
ATOM 794 C CA . SER A 1 100 ? -7.233 -11.964 2.285 1.00 89.06 100 SER A CA 1
ATOM 795 C C . SER A 1 100 ? -7.344 -11.939 3.813 1.00 89.06 100 SER A C 1
ATOM 797 O O . SER A 1 100 ? -6.459 -12.447 4.504 1.00 89.06 100 SER A O 1
ATOM 799 N N . GLY A 1 101 ? -8.426 -11.377 4.362 1.00 90.81 101 GLY A N 1
ATOM 800 C CA . GLY A 1 101 ? -8.709 -11.367 5.796 1.00 90.81 101 GLY A CA 1
ATOM 801 C C . GLY A 1 101 ? -7.859 -10.383 6.599 1.00 90.81 101 GLY A C 1
ATOM 802 O O . GLY A 1 101 ? -7.767 -10.528 7.824 1.00 90.81 101 GLY A O 1
ATOM 803 N N . PHE A 1 102 ? -7.238 -9.400 5.941 1.00 94.88 102 PHE A N 1
ATOM 804 C CA . PHE A 1 102 ? -6.541 -8.327 6.637 1.00 94.88 102 PHE A CA 1
ATOM 805 C C . PHE A 1 102 ? -7.528 -7.412 7.371 1.00 94.88 102 PHE A C 1
ATOM 807 O O . PHE A 1 102 ? -8.704 -7.295 7.032 1.00 94.88 102 PHE A O 1
ATOM 814 N N . LYS A 1 103 ? -7.031 -6.741 8.408 1.00 95.19 103 LYS A N 1
ATOM 815 C CA . LYS A 1 103 ? -7.717 -5.624 9.066 1.00 95.19 103 LYS A CA 1
ATOM 816 C C . LYS A 1 103 ? -6.814 -4.405 9.119 1.00 95.19 103 LYS A C 1
ATOM 818 O O . LYS A 1 103 ? -5.595 -4.538 9.261 1.00 95.19 103 LYS A O 1
ATOM 823 N N . LEU A 1 104 ? -7.415 -3.228 9.047 1.00 97.00 104 LEU A N 1
ATOM 824 C CA . LEU A 1 104 ? -6.715 -1.960 9.181 1.00 97.00 104 LEU A CA 1
ATOM 825 C C . LEU A 1 104 ? -6.803 -1.495 10.633 1.00 97.00 104 LEU A C 1
ATOM 827 O O . LEU A 1 104 ? -7.886 -1.435 11.212 1.00 97.00 104 LEU A O 1
ATOM 831 N N . VAL A 1 105 ? -5.663 -1.184 11.237 1.00 94.00 105 VAL A N 1
ATOM 832 C CA . VAL A 1 105 ? -5.580 -0.663 12.600 1.00 94.00 105 VAL A CA 1
ATOM 833 C C . VAL A 1 105 ? -4.942 0.717 12.565 1.00 94.00 105 VAL A C 1
ATOM 835 O O . VAL A 1 105 ? -3.864 0.886 12.005 1.00 94.00 105 VAL A O 1
ATOM 838 N N . ILE A 1 106 ? -5.581 1.688 13.205 1.00 93.19 106 ILE A N 1
ATOM 839 C CA . ILE A 1 106 ? -5.061 3.045 13.388 1.00 93.19 106 ILE A CA 1
ATOM 840 C C . ILE A 1 106 ? -4.849 3.244 14.885 1.00 93.19 106 ILE A C 1
ATOM 842 O O . ILE A 1 106 ? -5.785 3.070 15.664 1.00 93.19 106 ILE A O 1
ATOM 846 N N . SER A 1 107 ? -3.618 3.535 15.304 1.00 89.00 107 SER A N 1
ATOM 847 C CA . SER A 1 107 ? -3.250 3.534 16.723 1.00 89.00 107 SER A CA 1
ATOM 848 C C . SER A 1 107 ? -2.077 4.462 17.011 1.00 89.00 107 SER A C 1
ATOM 850 O O . SER A 1 107 ? -1.176 4.576 16.192 1.00 89.00 107 SER A O 1
ATOM 852 N N . ASP A 1 108 ? -2.024 5.066 18.197 1.00 86.62 108 ASP A N 1
ATOM 853 C CA . ASP A 1 108 ? -0.812 5.713 18.729 1.00 86.62 108 ASP A CA 1
ATOM 854 C C . ASP A 1 108 ? 0.021 4.778 19.631 1.00 86.62 108 ASP A C 1
ATOM 856 O O . ASP A 1 108 ? 1.144 5.097 20.028 1.00 86.62 108 ASP A O 1
ATOM 860 N N . ASN A 1 109 ? -0.480 3.573 19.914 1.00 86.56 109 ASN A N 1
ATOM 861 C CA . ASN A 1 109 ? 0.163 2.611 20.798 1.00 86.56 109 ASN A CA 1
ATOM 862 C C . ASN A 1 109 ? 1.121 1.673 20.049 1.00 86.56 109 ASN A C 1
ATOM 864 O O . ASN A 1 109 ? 0.834 0.492 19.834 1.00 86.56 109 ASN A O 1
ATOM 868 N N . VAL A 1 110 ? 2.298 2.189 19.694 1.00 84.38 110 VAL A N 1
ATOM 869 C CA . VAL A 1 110 ? 3.371 1.434 19.021 1.00 84.38 110 VAL A CA 1
ATOM 870 C C . VAL A 1 110 ? 3.718 0.142 19.777 1.00 84.38 110 VAL A C 1
ATOM 872 O O . VAL A 1 110 ? 3.739 -0.937 19.186 1.00 84.38 110 VAL A O 1
ATOM 875 N N . TYR A 1 111 ? 3.899 0.209 21.099 1.00 82.88 111 TYR A N 1
ATOM 876 C CA . TYR A 1 111 ? 4.337 -0.932 21.920 1.00 82.88 111 TYR A CA 1
ATOM 877 C C . TYR A 1 111 ? 3.348 -2.105 21.958 1.00 82.88 111 TYR A C 1
ATOM 879 O O . TYR A 1 111 ? 3.758 -3.252 22.141 1.00 82.88 111 TYR A O 1
ATO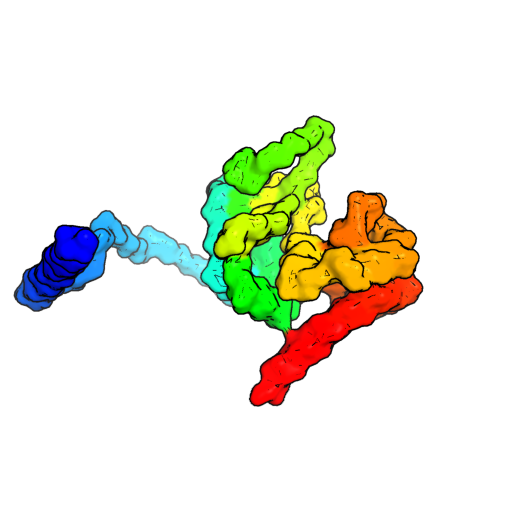M 887 N N . LYS A 1 112 ? 2.046 -1.842 21.794 1.00 84.69 112 LYS A N 1
ATOM 888 C CA . LYS A 1 112 ? 1.020 -2.893 21.727 1.00 84.69 112 LYS A CA 1
ATOM 889 C C . LYS A 1 112 ? 1.133 -3.720 20.450 1.00 84.69 112 LYS A C 1
ATOM 891 O O . LYS A 1 112 ? 0.860 -4.920 20.478 1.00 84.69 112 LYS A O 1
ATOM 896 N N . TYR A 1 113 ? 1.506 -3.082 19.346 1.00 85.25 113 TYR A N 1
ATOM 897 C CA . TYR A 1 113 ? 1.473 -3.698 18.022 1.00 85.25 113 TYR A CA 1
ATOM 898 C C . TYR A 1 113 ? 2.847 -4.106 17.512 1.00 85.25 113 TYR A C 1
ATOM 900 O O . TYR A 1 113 ? 2.937 -5.008 16.690 1.00 85.25 113 TYR A O 1
ATOM 908 N N . THR A 1 114 ? 3.933 -3.531 18.018 1.00 79.00 114 THR A N 1
ATOM 909 C CA . THR A 1 114 ? 5.281 -3.907 17.602 1.00 79.00 114 THR A CA 1
ATOM 910 C C . THR A 1 114 ? 6.219 -4.095 18.786 1.00 79.00 114 THR A C 1
ATOM 912 O O . THR A 1 114 ? 6.159 -3.394 19.792 1.00 79.00 114 THR A O 1
ATOM 915 N N . ARG A 1 115 ? 7.123 -5.069 18.646 1.00 72.69 115 ARG A N 1
ATOM 916 C CA . ARG A 1 115 ? 8.271 -5.265 19.544 1.00 72.69 115 ARG A CA 1
ATOM 917 C C . ARG A 1 115 ? 9.542 -4.605 19.007 1.00 72.69 115 ARG A C 1
ATOM 919 O O . ARG A 1 115 ? 10.587 -4.720 19.643 1.00 72.69 115 ARG A O 1
ATOM 926 N N . LYS A 1 116 ? 9.480 -3.967 17.829 1.00 68.81 116 LYS A N 1
ATOM 927 C CA . LYS A 1 116 ? 10.625 -3.264 17.246 1.00 68.81 116 LYS A CA 1
ATOM 928 C C . LYS A 1 116 ? 10.987 -2.097 18.160 1.00 68.81 116 LYS A C 1
ATOM 930 O O . LYS A 1 116 ? 10.147 -1.259 18.476 1.00 68.81 116 LYS A O 1
ATOM 935 N N . HIS A 1 117 ? 12.247 -2.055 18.576 1.00 67.81 117 HIS A N 1
ATOM 936 C CA . HIS A 1 117 ? 12.799 -0.868 19.204 1.00 67.81 117 HIS A CA 1
ATOM 937 C C . HIS A 1 117 ? 12.970 0.191 18.114 1.00 67.81 117 HIS A C 1
ATOM 939 O O . HIS A 1 117 ? 13.716 -0.034 17.162 1.00 67.81 117 HIS A O 1
ATOM 945 N N . VAL A 1 118 ? 12.235 1.296 18.218 1.00 63.78 118 VAL A N 1
ATOM 946 C CA . VAL A 1 118 ? 12.387 2.440 17.315 1.00 63.78 118 VAL A CA 1
ATOM 947 C C . VAL A 1 118 ? 13.533 3.291 17.870 1.00 63.78 118 VAL A C 1
ATOM 949 O O . VAL A 1 118 ? 13.399 3.768 18.997 1.00 63.78 118 VAL A O 1
ATOM 952 N N . PRO A 1 119 ? 14.666 3.435 17.156 1.00 58.06 119 PRO A N 1
ATOM 953 C CA . PRO A 1 119 ? 15.783 4.243 17.636 1.00 58.06 119 PRO A CA 1
ATOM 954 C C . PRO A 1 119 ? 15.387 5.713 17.800 1.00 58.06 119 PRO A C 1
ATOM 956 O O . PRO A 1 119 ? 14.532 6.216 17.068 1.00 58.06 119 PRO A O 1
ATOM 959 N N . ASP A 1 120 ? 16.060 6.420 18.707 1.00 51.91 120 ASP A N 1
ATOM 960 C CA . ASP A 1 120 ? 15.857 7.857 18.898 1.00 51.91 120 ASP A CA 1
ATOM 961 C C . ASP A 1 120 ? 16.029 8.619 17.568 1.00 51.91 120 ASP A C 1
ATOM 963 O O . ASP A 1 120 ? 17.020 8.453 16.856 1.00 51.91 120 ASP A O 1
ATOM 967 N N . GLY A 1 121 ? 15.043 9.453 17.218 1.00 54.88 121 GLY A N 1
ATOM 968 C CA . GLY A 1 121 ? 15.023 10.233 15.971 1.00 54.88 121 GLY A CA 1
ATOM 969 C C . GLY A 1 121 ? 14.421 9.520 14.752 1.00 54.88 121 GLY A C 1
ATOM 970 O O . GLY A 1 121 ? 14.236 10.160 13.713 1.00 54.88 121 GLY A O 1
ATOM 971 N N . PHE A 1 122 ? 14.066 8.238 14.869 1.00 58.34 122 PHE A N 1
ATOM 972 C CA . PHE A 1 122 ? 13.294 7.512 13.861 1.00 58.34 122 PHE A CA 1
ATOM 973 C C . PHE A 1 122 ? 11.820 7.427 14.257 1.00 58.34 122 PHE A C 1
ATOM 975 O O . PHE A 1 122 ? 11.466 7.435 15.433 1.00 58.34 122 PHE A O 1
ATOM 982 N N . TYR A 1 123 ? 10.954 7.336 13.251 1.00 68.50 123 TYR A N 1
ATOM 983 C CA . TYR A 1 123 ? 9.515 7.197 13.436 1.00 68.50 123 TYR A CA 1
ATOM 984 C C . TYR A 1 123 ? 9.039 5.956 12.693 1.00 68.50 123 TYR A C 1
ATOM 986 O O . TYR A 1 123 ? 9.425 5.743 11.545 1.00 68.50 123 TYR A O 1
ATOM 994 N N . LEU A 1 124 ? 8.202 5.152 13.343 1.00 77.38 124 LEU A N 1
ATOM 995 C CA . LEU A 1 124 ? 7.538 4.021 12.710 1.00 77.38 124 LEU A CA 1
ATOM 996 C C . LEU A 1 124 ? 6.178 4.494 12.200 1.00 77.38 124 LEU A C 1
ATOM 998 O O . LEU A 1 124 ? 5.290 4.721 13.013 1.00 77.38 124 LEU A O 1
ATOM 1002 N N . GLY A 1 125 ? 6.040 4.687 10.887 1.00 81.62 125 GLY A N 1
ATOM 1003 C CA . GLY A 1 125 ? 4.798 5.181 10.283 1.00 81.62 125 GLY A CA 1
ATOM 1004 C C . GLY A 1 125 ? 3.726 4.103 10.130 1.00 81.62 125 GLY A C 1
ATOM 1005 O O . GLY A 1 125 ? 2.541 4.362 10.329 1.00 81.62 125 GLY A O 1
ATOM 1006 N N . GLY A 1 126 ? 4.141 2.871 9.862 1.00 89.75 126 GLY A N 1
ATOM 1007 C CA . GLY A 1 126 ? 3.251 1.731 9.740 1.00 89.75 126 GLY A CA 1
ATOM 1008 C C . GLY A 1 126 ? 3.997 0.412 9.879 1.00 89.75 126 GLY A C 1
ATOM 1009 O O . GLY A 1 126 ? 5.228 0.381 9.958 1.00 89.75 126 GLY A O 1
ATOM 1010 N N . VAL A 1 127 ? 3.226 -0.665 10.012 1.00 89.88 127 VAL A N 1
ATOM 1011 C CA . VAL A 1 127 ? 3.699 -2.042 9.881 1.00 89.88 127 VAL A CA 1
ATOM 1012 C C . VAL A 1 127 ? 2.616 -2.923 9.277 1.00 89.88 127 VAL A C 1
ATOM 1014 O O . VAL A 1 127 ? 1.469 -2.921 9.730 1.00 89.88 127 VAL A O 1
ATOM 1017 N N . THR A 1 128 ? 3.022 -3.781 8.354 1.00 92.94 128 THR A N 1
ATOM 1018 C CA . THR A 1 128 ? 2.231 -4.921 7.896 1.00 92.94 128 THR A CA 1
ATOM 1019 C C . THR A 1 128 ? 2.671 -6.174 8.649 1.00 92.94 128 THR A C 1
ATOM 1021 O O . THR A 1 128 ? 3.863 -6.442 8.809 1.00 92.94 128 THR A O 1
ATOM 1024 N N . GLN A 1 129 ? 1.713 -6.913 9.210 1.00 89.75 129 GLN A N 1
ATOM 1025 C CA . GLN A 1 129 ? 1.981 -8.043 10.100 1.00 89.75 129 GLN A CA 1
ATOM 1026 C C . GLN A 1 129 ? 1.085 -9.232 9.788 1.00 89.75 129 GLN A C 1
ATOM 1028 O O . GLN A 1 129 ? -0.132 -9.090 9.663 1.00 89.75 129 GLN A O 1
ATOM 1033 N N . GLU A 1 130 ? 1.690 -10.417 9.805 1.00 87.56 130 GLU A N 1
ATOM 1034 C CA . GLU A 1 130 ? 0.984 -11.688 9.744 1.00 87.56 130 GLU A CA 1
ATOM 1035 C C . GLU A 1 130 ? 1.442 -12.619 10.868 1.00 87.56 130 GLU A C 1
ATOM 1037 O O . GLU A 1 130 ? 2.627 -12.928 11.012 1.00 87.56 130 GLU A O 1
ATOM 1042 N N . HIS A 1 131 ? 0.495 -13.080 11.684 1.00 80.19 131 HIS A N 1
ATOM 1043 C CA . HIS A 1 131 ? 0.742 -14.076 12.717 1.00 80.19 131 HIS A CA 1
ATOM 1044 C C . HIS A 1 131 ? -0.378 -15.119 12.758 1.00 80.19 131 HIS A C 1
ATOM 1046 O O . HIS A 1 131 ? -1.431 -14.921 13.368 1.00 80.19 131 HIS A O 1
ATOM 1052 N N . GLY A 1 132 ? -0.146 -16.264 12.113 1.00 79.94 132 GLY A N 1
ATOM 1053 C CA . GLY A 1 132 ? -1.159 -17.309 11.984 1.00 79.94 132 GLY A CA 1
ATOM 1054 C C . GLY A 1 132 ? -2.365 -16.800 11.193 1.00 79.94 132 GLY A C 1
ATOM 1055 O O . GLY A 1 132 ? -2.225 -16.434 10.034 1.00 79.94 132 GLY A O 1
ATOM 1056 N N . SER A 1 133 ? -3.546 -16.772 11.814 1.00 80.38 133 SER A N 1
ATOM 1057 C CA . SER A 1 133 ? -4.774 -16.250 11.193 1.00 80.38 133 SER A CA 1
ATOM 1058 C C . SER A 1 133 ? -4.974 -14.740 11.359 1.00 80.38 133 SER A C 1
ATOM 1060 O O . SER A 1 133 ? -5.971 -14.199 10.887 1.00 80.38 133 SER A O 1
ATOM 1062 N N . ASP A 1 134 ? -4.073 -14.055 12.059 1.00 84.19 134 ASP A N 1
ATOM 1063 C CA . ASP A 1 134 ? -4.172 -12.625 12.299 1.00 84.19 134 ASP A CA 1
ATOM 1064 C C . ASP A 1 134 ? -3.288 -11.856 11.314 1.00 84.19 134 ASP A C 1
ATOM 1066 O O . ASP A 1 134 ? -2.063 -11.867 11.427 1.00 84.19 134 ASP A O 1
ATOM 1070 N N . LYS A 1 135 ? -3.932 -11.191 10.353 1.00 92.94 135 LYS A N 1
ATOM 1071 C CA . LYS A 1 135 ? -3.298 -10.357 9.331 1.00 92.94 135 LYS A CA 1
ATOM 1072 C C . LYS A 1 135 ? -3.750 -8.916 9.497 1.00 92.94 135 LYS A C 1
ATOM 1074 O O . LYS A 1 135 ? -4.945 -8.659 9.671 1.00 92.94 135 LYS A O 1
ATOM 1079 N N . ARG A 1 136 ? -2.817 -7.967 9.511 1.00 94.31 136 ARG A N 1
ATOM 1080 C CA . ARG A 1 136 ? -3.140 -6.558 9.762 1.00 94.31 136 ARG A CA 1
ATOM 1081 C C . ARG A 1 136 ? -2.135 -5.593 9.148 1.00 94.31 136 ARG A C 1
ATOM 1083 O O . ARG A 1 136 ? -0.939 -5.866 9.156 1.00 94.31 136 ARG A O 1
ATOM 1090 N N . ILE A 1 137 ? -2.636 -4.436 8.735 1.00 96.75 137 ILE A N 1
ATOM 1091 C CA . ILE A 1 137 ? -1.851 -3.203 8.655 1.00 96.75 137 ILE A CA 1
ATOM 1092 C C . ILE A 1 137 ? -2.088 -2.444 9.960 1.00 96.75 137 ILE A C 1
ATOM 1094 O O . ILE A 1 137 ? -3.231 -2.322 10.405 1.00 96.75 137 ILE A O 1
ATOM 1098 N N . VAL A 1 138 ? -1.028 -1.928 10.576 1.00 94.12 138 VAL A N 1
ATOM 1099 C CA . VAL A 1 138 ? -1.117 -0.999 11.706 1.00 94.12 138 VAL A CA 1
ATOM 1100 C C . VAL A 1 138 ? -0.426 0.297 11.324 1.00 94.12 138 VAL A C 1
ATOM 1102 O O . VAL A 1 138 ? 0.766 0.285 11.041 1.00 94.12 138 VAL A O 1
ATOM 1105 N N . LEU A 1 139 ? -1.161 1.403 11.335 1.00 94.50 139 LEU A N 1
ATOM 1106 C CA . LEU A 1 139 ? -0.652 2.738 11.036 1.00 94.50 139 LEU A CA 1
ATOM 1107 C C . LEU A 1 139 ? -0.528 3.550 12.323 1.00 94.50 139 LEU A C 1
ATOM 1109 O O . LEU A 1 139 ? -1.440 3.545 13.156 1.00 94.50 139 LEU A O 1
ATOM 1113 N N . PHE A 1 140 ? 0.584 4.273 12.450 1.00 90.94 140 PHE A N 1
ATOM 1114 C CA . PHE A 1 140 ? 0.882 5.124 13.597 1.00 90.94 140 PHE A CA 1
ATOM 1115 C C . PHE A 1 140 ? 1.006 6.592 13.187 1.00 90.94 140 PHE A C 1
ATOM 1117 O O . PHE A 1 140 ? 1.430 6.888 12.065 1.00 90.94 140 PHE A O 1
ATOM 1124 N N . PRO A 1 141 ? 0.648 7.537 14.070 1.00 86.06 141 PRO A N 1
ATOM 1125 C CA . PRO A 1 141 ? 0.845 8.949 13.805 1.00 86.06 141 PRO A CA 1
ATOM 1126 C C . PRO A 1 141 ? 2.335 9.282 13.878 1.00 86.06 141 PRO A C 1
ATOM 1128 O O . PRO A 1 141 ? 3.025 8.977 14.850 1.00 86.06 141 PRO A O 1
ATOM 1131 N N . VAL A 1 142 ? 2.826 9.950 12.844 1.00 79.56 142 VAL A N 1
ATOM 1132 C CA . V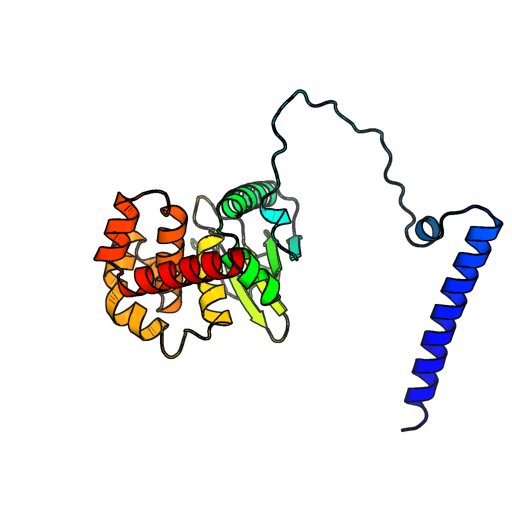AL A 1 142 ? 4.192 10.472 12.747 1.00 79.56 142 VAL A CA 1
ATOM 1133 C C . VAL A 1 142 ? 4.118 11.858 12.125 1.00 79.56 142 VAL A C 1
ATOM 1135 O O . VAL A 1 142 ? 3.178 12.160 11.389 1.00 79.56 142 VAL A O 1
ATOM 1138 N N . GLN A 1 143 ? 5.101 12.713 12.403 1.00 63.72 143 GLN A N 1
ATOM 1139 C CA . GLN A 1 143 ? 5.126 14.041 11.795 1.00 63.72 143 GLN A CA 1
ATOM 1140 C C . GLN A 1 143 ? 5.302 13.943 10.269 1.00 63.72 143 GLN A C 1
ATOM 1142 O O . GLN A 1 143 ? 6.215 13.273 9.776 1.00 63.72 143 GLN A O 1
ATOM 1147 N N . GLY A 1 144 ? 4.442 14.655 9.536 1.00 60.41 144 GLY A N 1
ATOM 1148 C CA . GLY A 1 144 ? 4.444 14.724 8.073 1.00 60.41 144 GLY A CA 1
ATOM 1149 C C . GLY A 1 144 ? 3.897 13.472 7.374 1.00 60.41 144 GLY A C 1
ATOM 1150 O O . GLY A 1 144 ? 3.162 12.669 7.950 1.00 60.41 144 GLY A O 1
ATOM 1151 N N . ASP A 1 145 ? 4.289 13.288 6.113 1.00 60.06 145 ASP A N 1
ATOM 1152 C CA . ASP A 1 145 ? 3.743 12.262 5.204 1.00 60.06 145 ASP A CA 1
ATOM 1153 C C . ASP A 1 145 ? 4.481 10.914 5.268 1.00 60.06 145 ASP A C 1
ATOM 1155 O O . ASP A 1 145 ? 4.564 10.176 4.288 1.00 60.06 145 ASP A O 1
ATOM 1159 N N . ARG A 1 146 ? 5.072 10.588 6.426 1.00 69.56 146 ARG A N 1
ATOM 1160 C CA . ARG A 1 146 ? 5.876 9.360 6.586 1.00 69.56 146 ARG A CA 1
ATOM 1161 C C . ARG A 1 146 ? 5.052 8.108 6.886 1.00 69.56 146 ARG A C 1
ATOM 1163 O O . ARG A 1 146 ? 5.575 7.009 6.763 1.00 69.56 146 ARG A O 1
ATOM 1170 N N . THR A 1 147 ? 3.788 8.261 7.265 1.00 78.31 147 THR A N 1
ATOM 1171 C CA . THR A 1 147 ? 2.839 7.144 7.328 1.00 78.31 147 THR A CA 1
ATOM 1172 C C . THR A 1 147 ? 2.056 7.131 6.035 1.00 78.31 147 THR A C 1
ATOM 1174 O O . THR A 1 147 ? 1.440 8.139 5.696 1.00 78.31 147 THR A O 1
ATOM 1177 N N . SER A 1 148 ? 2.073 6.002 5.337 1.00 87.25 148 SER A N 1
ATOM 1178 C CA . SER A 1 148 ? 1.379 5.846 4.066 1.00 87.25 148 SER A CA 1
ATOM 1179 C C . SER A 1 148 ? 0.642 4.519 4.050 1.00 87.25 148 SER A C 1
ATOM 1181 O O . SER A 1 148 ? 1.271 3.465 4.151 1.00 87.25 148 SER A O 1
ATOM 1183 N N . LEU A 1 149 ? -0.683 4.568 3.881 1.00 94.19 149 LEU A N 1
ATOM 1184 C CA . LEU A 1 149 ? -1.489 3.366 3.678 1.00 94.19 149 LEU A CA 1
ATOM 1185 C C . LEU A 1 149 ? -1.000 2.605 2.440 1.00 94.19 149 LEU A C 1
ATOM 1187 O O . LEU A 1 149 ? -0.893 1.385 2.458 1.00 94.19 149 LEU A O 1
ATOM 1191 N N . TYR A 1 150 ? -0.661 3.336 1.378 1.00 95.56 150 TYR A N 1
ATOM 1192 C CA . TYR A 1 150 ? -0.250 2.756 0.101 1.00 95.56 150 TYR A CA 1
ATOM 1193 C C . TYR A 1 150 ? 1.054 1.968 0.209 1.00 95.56 150 TYR A C 1
ATOM 1195 O O . TYR A 1 150 ? 1.151 0.896 -0.375 1.00 95.56 150 TYR A O 1
ATOM 1203 N N . HIS A 1 151 ? 2.026 2.466 0.979 1.00 95.12 151 HIS A N 1
ATOM 1204 C CA . HIS A 1 151 ? 3.260 1.728 1.258 1.00 95.12 151 HIS A CA 1
ATOM 1205 C C . HIS A 1 151 ? 2.946 0.365 1.888 1.00 95.12 151 HIS A C 1
ATOM 1207 O O . HIS A 1 151 ? 3.371 -0.673 1.389 1.00 95.12 151 HIS A O 1
ATOM 1213 N N . GLU A 1 152 ? 2.132 0.358 2.946 1.00 96.19 152 GLU A N 1
ATOM 1214 C CA . GLU A 1 152 ? 1.761 -0.876 3.644 1.00 96.19 152 GLU A CA 1
ATOM 1215 C C . GLU A 1 152 ? 0.934 -1.824 2.765 1.00 96.19 152 GLU A C 1
ATOM 1217 O O . GLU A 1 152 ? 1.071 -3.042 2.850 1.00 96.19 152 GLU A O 1
ATOM 1222 N N . PHE A 1 153 ? 0.131 -1.293 1.843 1.00 96.19 153 PHE A N 1
ATOM 1223 C CA . PHE A 1 153 ? -0.535 -2.110 0.828 1.00 96.19 153 PHE A CA 1
ATOM 1224 C C . PHE A 1 153 ? 0.445 -2.831 -0.104 1.00 96.19 153 PHE A C 1
ATOM 1226 O O . PHE A 1 153 ? 0.177 -3.966 -0.499 1.00 96.19 153 PHE A O 1
ATOM 1233 N N . GLY A 1 154 ? 1.594 -2.224 -0.415 1.00 96.06 154 GLY A N 1
ATOM 1234 C CA . GLY A 1 154 ? 2.666 -2.899 -1.146 1.00 96.06 154 GLY A CA 1
ATOM 1235 C C . GLY A 1 154 ? 3.100 -4.188 -0.442 1.00 96.06 154 GLY A C 1
ATOM 1236 O O . GLY A 1 154 ? 3.185 -5.237 -1.083 1.00 96.06 154 GLY A O 1
ATOM 1237 N N . HIS A 1 155 ? 3.260 -4.140 0.884 1.00 96.44 155 HIS A N 1
ATOM 1238 C CA . HIS A 1 155 ? 3.586 -5.306 1.717 1.00 96.44 155 HIS A CA 1
ATOM 1239 C C . HIS A 1 155 ? 2.448 -6.330 1.796 1.00 96.44 155 HIS A C 1
ATOM 1241 O O . HIS A 1 155 ? 2.704 -7.535 1.826 1.00 96.44 155 HIS A O 1
ATOM 1247 N N . VAL A 1 156 ? 1.185 -5.889 1.775 1.00 95.69 156 VAL A N 1
ATOM 1248 C CA . VAL A 1 156 ? 0.037 -6.808 1.661 1.00 95.69 156 VAL A CA 1
ATOM 1249 C C . VAL A 1 156 ? 0.129 -7.624 0.375 1.00 95.69 156 VAL A C 1
ATOM 1251 O O . VAL A 1 156 ? -0.033 -8.841 0.426 1.00 95.69 156 VAL A O 1
ATOM 1254 N N . LEU A 1 157 ? 0.432 -6.991 -0.762 1.00 91.88 157 LEU A N 1
ATOM 1255 C CA . LEU A 1 157 ? 0.563 -7.695 -2.041 1.00 91.88 157 LEU A CA 1
ATOM 1256 C C . LEU A 1 157 ? 1.716 -8.700 -2.029 1.00 91.88 157 LEU A C 1
ATOM 1258 O O . LEU A 1 157 ? 1.537 -9.820 -2.507 1.00 91.88 157 LEU A O 1
ATOM 1262 N N . VAL A 1 158 ? 2.852 -8.335 -1.425 1.00 91.88 158 VAL A N 1
ATOM 1263 C CA . VAL A 1 158 ? 3.982 -9.258 -1.243 1.00 91.88 158 VAL A CA 1
ATOM 1264 C C . VAL A 1 158 ? 3.531 -10.528 -0.544 1.00 91.88 158 VAL A C 1
ATOM 1266 O O . VAL A 1 158 ? 3.784 -11.621 -1.042 1.00 91.88 158 VAL A O 1
ATOM 1269 N N . SER A 1 159 ? 2.803 -10.369 0.559 1.00 90.94 159 SER A N 1
ATOM 1270 C CA . SER A 1 159 ? 2.348 -11.498 1.358 1.00 90.94 159 SER A CA 1
ATOM 1271 C C . SER A 1 159 ? 1.258 -12.329 0.671 1.00 90.94 159 SER A C 1
ATOM 1273 O O . SER A 1 159 ? 1.310 -13.557 0.660 1.00 90.94 159 SER A O 1
ATOM 1275 N N . VAL A 1 160 ? 0.255 -11.676 0.075 1.00 88.25 160 VAL A N 1
ATOM 1276 C CA . VAL A 1 160 ? -0.883 -12.363 -0.561 1.00 88.25 160 VAL A CA 1
ATOM 1277 C C . VAL A 1 160 ? -0.448 -13.176 -1.779 1.00 88.25 160 VAL A C 1
ATOM 1279 O O . VAL A 1 160 ? -0.981 -14.261 -2.006 1.00 88.25 160 VAL A O 1
ATOM 1282 N N . TYR A 1 161 ? 0.513 -12.664 -2.547 1.00 86.12 161 TYR A N 1
ATOM 1283 C CA . TYR A 1 161 ? 0.987 -13.292 -3.780 1.00 86.12 161 TYR A CA 1
ATOM 1284 C C . TYR A 1 161 ? 2.343 -13.998 -3.629 1.00 86.12 161 TYR A C 1
ATOM 1286 O O . TYR A 1 161 ? 2.917 -14.405 -4.637 1.00 86.12 161 TYR A O 1
ATOM 1294 N N . GLU A 1 162 ? 2.847 -14.152 -2.399 1.00 86.69 162 GLU A N 1
ATOM 1295 C CA . GLU A 1 162 ? 4.116 -14.827 -2.072 1.00 86.69 162 GLU A CA 1
ATOM 1296 C C . GLU A 1 162 ? 5.297 -14.349 -2.947 1.00 86.69 162 GLU A C 1
ATOM 1298 O O . GLU A 1 162 ? 6.063 -15.134 -3.520 1.00 86.69 162 GLU A O 1
ATOM 1303 N N . MET A 1 163 ? 5.427 -13.027 -3.094 1.00 85.75 163 MET A N 1
ATOM 1304 C CA . MET A 1 163 ? 6.344 -12.398 -4.054 1.00 85.75 163 MET A CA 1
ATOM 1305 C C . MET A 1 163 ? 7.831 -12.556 -3.692 1.00 85.75 163 MET A C 1
ATOM 1307 O O . MET A 1 163 ? 8.691 -12.286 -4.534 1.00 85.75 163 MET A O 1
ATOM 1311 N N . GLU A 1 164 ? 8.170 -12.973 -2.469 1.00 85.44 164 GLU A N 1
ATOM 1312 C CA . GLU A 1 164 ? 9.527 -12.889 -1.913 1.00 85.44 164 GLU A CA 1
ATOM 1313 C C . GLU A 1 164 ? 10.562 -13.736 -2.651 1.00 85.44 164 GLU A C 1
ATOM 1315 O O . GLU A 1 164 ? 11.746 -13.396 -2.664 1.00 85.44 164 GLU A O 1
ATOM 1320 N N . LYS A 1 165 ? 10.140 -14.856 -3.243 1.00 80.56 165 LYS A N 1
ATOM 1321 C CA . LYS A 1 165 ? 11.070 -15.823 -3.845 1.00 80.56 165 LYS A CA 1
ATOM 13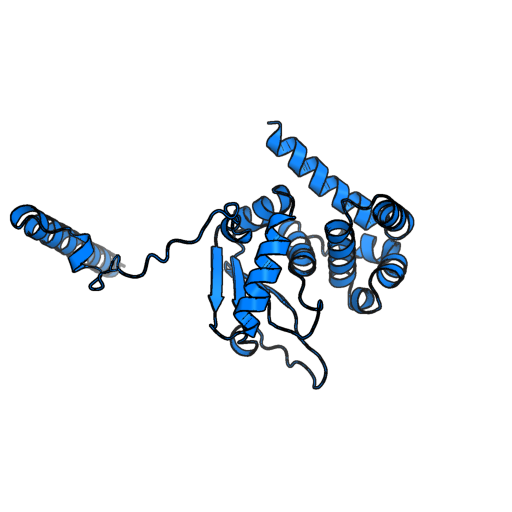22 C C . LYS A 1 165 ? 11.412 -15.517 -5.292 1.00 80.56 165 LYS A C 1
ATOM 1324 O O . LYS A 1 165 ? 12.550 -15.737 -5.693 1.00 80.56 165 LYS A O 1
ATOM 1329 N N . GLU A 1 166 ? 10.433 -15.071 -6.069 1.00 80.88 166 GLU A N 1
ATOM 1330 C CA . GLU A 1 166 ? 10.567 -14.967 -7.526 1.00 80.88 166 GLU A CA 1
ATOM 1331 C C . GLU A 1 166 ? 10.445 -13.525 -8.007 1.00 80.88 166 GLU A C 1
ATOM 1333 O O . GLU A 1 166 ? 11.265 -13.074 -8.801 1.00 80.88 166 GLU A O 1
ATOM 1338 N N . THR A 1 167 ? 9.480 -12.771 -7.486 1.00 81.69 167 THR A N 1
ATOM 1339 C CA . THR A 1 167 ? 9.166 -11.436 -8.005 1.00 81.69 167 THR A CA 1
ATOM 1340 C C . THR A 1 167 ? 10.048 -10.352 -7.392 1.00 81.69 167 THR A C 1
ATOM 1342 O O . THR A 1 167 ? 10.629 -9.545 -8.119 1.00 81.69 167 THR A O 1
ATOM 1345 N N . LEU A 1 168 ? 10.202 -10.339 -6.062 1.00 83.50 168 LEU A N 1
ATOM 1346 C CA . LEU A 1 168 ? 10.995 -9.319 -5.368 1.00 83.50 168 LEU A CA 1
ATOM 1347 C C . LEU A 1 168 ? 12.477 -9.296 -5.782 1.00 83.50 168 LEU A C 1
ATOM 1349 O O . LEU A 1 168 ? 13.003 -8.197 -5.958 1.00 83.50 168 LEU A O 1
ATOM 1353 N N . PRO A 1 169 ? 13.170 -10.436 -5.995 1.00 86.94 169 PRO A N 1
ATOM 1354 C CA . PRO A 1 169 ? 14.549 -10.409 -6.481 1.00 86.94 169 PRO A CA 1
ATOM 1355 C C . PRO A 1 169 ? 14.692 -9.737 -7.851 1.00 86.94 169 PRO A C 1
ATOM 1357 O O . PRO A 1 169 ? 15.643 -8.987 -8.060 1.00 86.94 169 PRO A O 1
ATOM 1360 N N . VAL A 1 170 ? 13.732 -9.956 -8.755 1.00 81.75 170 VAL A N 1
ATOM 1361 C CA . VAL A 1 170 ? 13.728 -9.357 -10.100 1.00 81.75 170 VAL A CA 1
ATOM 1362 C C . VAL A 1 170 ? 13.458 -7.854 -10.017 1.00 81.75 170 VAL A C 1
ATOM 1364 O O . VAL A 1 170 ? 14.174 -7.069 -10.637 1.00 81.75 170 VAL A O 1
ATOM 1367 N N . ILE A 1 171 ? 12.484 -7.434 -9.202 1.00 84.94 171 ILE A N 1
ATOM 1368 C CA . ILE A 1 171 ? 12.238 -6.010 -8.919 1.00 84.94 171 ILE A CA 1
ATOM 1369 C C . ILE A 1 171 ? 13.505 -5.356 -8.362 1.00 84.94 171 ILE A C 1
ATOM 1371 O O . ILE A 1 171 ? 13.936 -4.316 -8.849 1.00 84.94 171 ILE A O 1
ATOM 1375 N N . TRP A 1 172 ? 14.148 -5.980 -7.376 1.00 91.31 172 TRP A N 1
ATOM 1376 C CA . TRP A 1 172 ? 15.358 -5.437 -6.769 1.00 91.31 172 TRP A CA 1
ATOM 1377 C C . TRP A 1 172 ? 16.511 -5.302 -7.768 1.00 91.31 172 TRP A C 1
ATOM 1379 O O . TRP A 1 172 ? 17.187 -4.274 -7.799 1.00 91.31 172 TRP A O 1
ATOM 1389 N N . GLU A 1 173 ? 16.735 -6.320 -8.601 1.00 86.50 173 GLU A N 1
ATOM 1390 C CA . GLU A 1 173 ? 17.806 -6.318 -9.599 1.00 86.50 173 GLU A CA 1
ATOM 1391 C C . GLU A 1 173 ? 17.650 -5.179 -10.616 1.00 86.50 173 GLU A C 1
ATOM 1393 O O . GLU A 1 173 ? 18.636 -4.519 -10.964 1.00 86.50 173 GLU A O 1
ATOM 1398 N N . HIS A 1 174 ? 16.422 -4.929 -11.074 1.00 85.69 174 HIS A N 1
ATOM 1399 C CA . HIS A 1 174 ? 16.165 -4.018 -12.189 1.00 85.69 174 HIS A CA 1
ATOM 1400 C C . HIS A 1 174 ? 15.740 -2.610 -11.767 1.00 85.69 174 HIS A C 1
ATOM 1402 O O . HIS A 1 174 ? 16.164 -1.638 -12.396 1.00 85.69 174 HIS A O 1
ATOM 1408 N N . ASP A 1 175 ? 14.975 -2.478 -10.687 1.00 89.56 175 ASP A N 1
ATOM 1409 C CA . ASP A 1 175 ? 14.272 -1.237 -10.366 1.00 89.56 175 ASP A CA 1
ATOM 1410 C C . ASP A 1 175 ? 14.843 -0.500 -9.157 1.00 89.56 175 ASP A C 1
ATOM 1412 O O . ASP A 1 175 ? 14.526 0.675 -8.972 1.00 89.56 175 ASP A O 1
ATOM 1416 N N . TYR A 1 176 ? 15.699 -1.129 -8.341 1.00 91.94 176 TYR A N 1
ATOM 1417 C CA . TYR A 1 176 ? 16.220 -0.535 -7.098 1.00 91.94 176 TYR A CA 1
ATOM 1418 C C . TYR A 1 176 ? 16.741 0.898 -7.291 1.00 91.94 176 TYR A C 1
ATOM 1420 O O . TYR A 1 176 ? 16.342 1.824 -6.583 1.00 91.94 176 TYR A O 1
ATOM 1428 N N . LYS A 1 177 ? 17.605 1.113 -8.290 1.00 94.00 177 LYS A N 1
ATOM 1429 C CA . LYS A 1 177 ? 18.207 2.433 -8.538 1.00 94.00 177 LYS A CA 1
ATOM 1430 C C . LYS A 1 177 ? 17.173 3.471 -8.965 1.00 94.00 177 LYS A C 1
ATOM 1432 O O . LYS A 1 177 ? 17.273 4.624 -8.555 1.00 94.00 177 LYS A O 1
ATOM 1437 N N . GLY A 1 178 ? 16.218 3.074 -9.803 1.00 93.62 178 GLY A N 1
ATOM 1438 C CA . GLY A 1 178 ? 15.155 3.958 -10.267 1.00 93.62 178 GLY A CA 1
ATOM 1439 C C . GLY A 1 178 ? 14.177 4.303 -9.154 1.00 93.62 178 GLY A C 1
ATOM 1440 O O . GLY A 1 178 ? 13.825 5.468 -8.991 1.00 93.62 178 GLY A O 1
ATOM 1441 N N . THR A 1 179 ? 13.833 3.316 -8.330 1.00 94.94 179 THR A N 1
ATOM 1442 C CA . THR A 1 179 ? 12.982 3.492 -7.155 1.00 94.94 179 THR A CA 1
ATOM 1443 C C . THR A 1 179 ? 13.628 4.465 -6.176 1.00 94.94 179 THR A C 1
ATOM 1445 O O . THR A 1 179 ? 13.024 5.485 -5.865 1.00 94.94 179 THR A O 1
ATOM 1448 N N . VAL A 1 180 ? 14.896 4.257 -5.792 1.00 94.12 180 VAL A N 1
ATOM 1449 C CA . VAL A 1 180 ? 15.625 5.201 -4.923 1.00 94.12 180 VAL A CA 1
ATOM 1450 C C . VAL A 1 180 ? 15.678 6.609 -5.522 1.00 94.12 180 VAL A C 1
ATOM 1452 O O . VAL A 1 180 ? 15.525 7.591 -4.797 1.00 94.12 180 VAL A O 1
ATOM 1455 N N . ALA A 1 181 ? 15.857 6.735 -6.840 1.00 94.75 181 ALA A N 1
ATOM 1456 C CA . ALA A 1 181 ? 15.874 8.036 -7.506 1.00 94.75 181 ALA A CA 1
ATOM 1457 C C . ALA A 1 181 ? 14.516 8.762 -7.466 1.00 94.75 181 ALA A C 1
ATOM 1459 O O . ALA A 1 181 ? 14.487 9.993 -7.503 1.00 94.75 181 ALA A O 1
ATOM 1460 N N . LEU A 1 182 ? 13.405 8.022 -7.406 1.00 93.94 182 LEU A N 1
ATOM 1461 C CA . LEU A 1 182 ? 12.050 8.575 -7.399 1.00 93.94 182 LEU A CA 1
ATOM 1462 C C . LEU A 1 182 ? 11.477 8.771 -5.991 1.00 93.94 182 LEU A C 1
ATOM 1464 O O . LEU A 1 182 ? 10.714 9.714 -5.783 1.00 93.94 182 LEU A O 1
ATOM 1468 N N . THR A 1 183 ? 11.824 7.904 -5.039 1.00 91.56 183 THR A N 1
ATOM 1469 C CA . THR A 1 183 ? 11.168 7.831 -3.722 1.00 91.56 183 THR A CA 1
ATOM 1470 C C . THR A 1 183 ? 12.113 8.071 -2.544 1.00 91.56 183 THR A C 1
ATOM 1472 O O . THR A 1 183 ? 11.652 8.389 -1.448 1.00 91.56 183 THR A O 1
ATOM 1475 N N . GLY A 1 184 ? 13.429 8.005 -2.769 1.00 89.81 184 GLY A N 1
ATOM 1476 C CA . GLY A 1 184 ? 14.464 8.237 -1.763 1.00 89.81 184 GLY A CA 1
ATOM 1477 C C . GLY A 1 184 ? 15.113 6.960 -1.220 1.00 89.81 184 GLY A C 1
ATOM 1478 O O . GLY A 1 184 ? 14.797 5.840 -1.610 1.00 89.81 184 GLY A O 1
ATOM 1479 N N . GLU A 1 185 ? 16.064 7.135 -0.298 1.00 87.12 185 GLU A N 1
ATOM 1480 C CA . GLU A 1 185 ? 16.965 6.062 0.158 1.00 87.12 185 GLU A CA 1
ATOM 1481 C C . GLU A 1 185 ? 16.270 4.922 0.917 1.00 87.12 185 GLU A C 1
ATOM 1483 O O . GLU A 1 185 ? 16.812 3.820 0.968 1.00 87.12 185 GLU A O 1
ATOM 1488 N N . TYR A 1 186 ? 15.076 5.150 1.481 1.00 82.69 186 TYR A N 1
ATOM 1489 C CA . TYR A 1 186 ? 14.354 4.115 2.232 1.00 82.69 186 TYR A CA 1
ATOM 1490 C C . TYR A 1 186 ? 13.989 2.904 1.363 1.00 82.69 186 TYR A C 1
ATOM 1492 O O . TYR A 1 186 ? 14.062 1.773 1.835 1.00 82.69 186 TYR A O 1
ATOM 1500 N N . ALA A 1 187 ? 13.739 3.118 0.067 1.00 86.94 187 ALA A N 1
ATOM 1501 C CA . ALA A 1 187 ? 13.538 2.037 -0.897 1.00 86.94 187 ALA A CA 1
ATOM 1502 C C . ALA A 1 187 ? 14.738 1.074 -0.992 1.00 86.94 187 ALA A C 1
ATOM 1504 O O . ALA A 1 187 ? 14.606 -0.034 -1.497 1.00 86.94 187 ALA A O 1
ATOM 1505 N N . GLY A 1 188 ? 15.919 1.483 -0.515 1.00 83.69 188 GLY A N 1
ATOM 1506 C CA . GLY A 1 188 ? 17.118 0.653 -0.459 1.00 83.69 188 GLY A CA 1
ATOM 1507 C C . GLY A 1 188 ? 17.271 -0.215 0.783 1.00 83.69 188 GLY A C 1
ATOM 1508 O O . GLY A 1 188 ? 18.293 -0.887 0.911 1.00 83.69 188 GLY A O 1
ATOM 1509 N N . ALA A 1 189 ? 16.304 -0.209 1.701 1.00 86.31 189 ALA A N 1
ATOM 1510 C CA . ALA A 1 189 ? 16.367 -1.025 2.911 1.00 86.31 189 ALA A CA 1
ATOM 1511 C C . ALA A 1 189 ? 16.195 -2.535 2.636 1.00 86.31 189 ALA A C 1
ATOM 1513 O O . ALA A 1 189 ? 16.712 -3.353 3.399 1.00 86.31 189 ALA A O 1
ATOM 1514 N N . GLY A 1 190 ? 15.521 -2.904 1.544 1.00 90.31 190 GLY A N 1
ATOM 1515 C CA . GLY A 1 190 ? 15.250 -4.290 1.163 1.00 90.31 190 GLY A CA 1
ATOM 1516 C C . GLY A 1 190 ? 14.451 -4.390 -0.136 1.00 90.31 190 GLY A C 1
ATOM 1517 O O . GLY A 1 190 ? 13.937 -3.391 -0.635 1.00 90.31 190 GLY A O 1
ATOM 1518 N N . ALA A 1 191 ? 14.354 -5.596 -0.699 1.00 92.31 191 ALA A N 1
ATOM 1519 C CA . ALA A 1 191 ? 13.603 -5.840 -1.935 1.00 92.31 191 ALA A CA 1
ATOM 1520 C C . ALA A 1 191 ? 12.090 -5.612 -1.768 1.00 92.31 191 ALA A C 1
ATOM 1522 O O . ALA A 1 191 ? 11.431 -5.113 -2.677 1.00 92.31 191 ALA A O 1
ATOM 1523 N N . ASP A 1 192 ? 11.565 -5.938 -0.591 1.00 93.06 192 ASP A N 1
ATOM 1524 C CA . ASP A 1 192 ? 10.197 -5.664 -0.153 1.00 93.06 192 ASP A CA 1
ATOM 1525 C C . ASP A 1 192 ? 9.935 -4.160 -0.027 1.00 93.06 192 ASP A C 1
ATOM 1527 O O . ASP A 1 192 ? 8.959 -3.659 -0.578 1.00 93.06 192 ASP A O 1
ATOM 1531 N N . GLU A 1 193 ? 10.847 -3.424 0.609 1.00 93.62 193 GLU A N 1
ATOM 1532 C CA . GLU A 1 193 ? 10.755 -1.964 0.750 1.00 93.62 193 GLU A CA 1
ATOM 1533 C C . GLU A 1 193 ? 10.899 -1.243 -0.600 1.00 93.62 193 GLU A C 1
ATOM 1535 O O . GLU A 1 193 ? 10.209 -0.257 -0.862 1.00 93.62 193 GLU A O 1
ATOM 1540 N N . CYS A 1 194 ? 11.740 -1.762 -1.501 1.00 95.19 194 CYS A N 1
ATOM 1541 C CA . CYS A 1 194 ? 11.838 -1.282 -2.879 1.00 95.19 194 CYS A CA 1
ATOM 1542 C C . CYS A 1 194 ? 10.493 -1.399 -3.600 1.00 95.19 194 CYS A C 1
ATOM 1544 O O . CYS A 1 194 ? 10.025 -0.434 -4.203 1.00 95.19 194 CYS A O 1
ATOM 1546 N N . TRP A 1 195 ? 9.845 -2.563 -3.517 1.00 96.56 195 TRP A N 1
ATOM 1547 C CA . TRP A 1 195 ? 8.520 -2.747 -4.098 1.00 96.56 195 TRP A CA 1
ATOM 1548 C C . TRP A 1 195 ? 7.472 -1.842 -3.439 1.00 96.56 195 TRP A C 1
ATOM 1550 O O . TRP A 1 195 ? 6.739 -1.155 -4.147 1.00 96.56 195 TRP A O 1
ATOM 1560 N N . ALA A 1 196 ? 7.411 -1.795 -2.107 1.00 96.69 196 ALA A N 1
ATOM 1561 C CA . ALA A 1 196 ? 6.421 -1.003 -1.380 1.00 96.69 196 ALA A CA 1
ATOM 1562 C C . ALA A 1 196 ? 6.526 0.499 -1.694 1.00 96.69 196 ALA A C 1
ATOM 1564 O O . ALA A 1 196 ? 5.514 1.176 -1.895 1.00 96.69 196 ALA A O 1
ATOM 1565 N N . GLU A 1 197 ? 7.747 1.021 -1.819 1.00 96.50 197 GLU A N 1
ATOM 1566 C CA . GLU A 1 197 ? 7.986 2.406 -2.219 1.00 96.50 197 GLU A CA 1
ATOM 1567 C C . GLU A 1 197 ? 7.626 2.677 -3.685 1.00 96.50 197 GLU A C 1
ATOM 1569 O O . GLU A 1 197 ? 6.977 3.688 -3.974 1.00 96.50 197 GLU A O 1
ATOM 1574 N N . ALA A 1 198 ? 7.991 1.778 -4.605 1.00 97.31 198 ALA A N 1
ATOM 1575 C CA . ALA A 1 198 ? 7.596 1.879 -6.011 1.00 97.31 198 ALA A CA 1
ATOM 1576 C C . ALA A 1 198 ? 6.065 1.865 -6.158 1.00 97.31 198 ALA A C 1
ATOM 1578 O O . ALA A 1 198 ? 5.485 2.717 -6.837 1.00 97.31 198 ALA A O 1
ATOM 1579 N N . PHE A 1 199 ? 5.403 0.937 -5.466 1.00 97.81 199 PHE A N 1
ATOM 1580 C CA . PHE A 1 199 ? 3.951 0.796 -5.429 1.00 97.81 199 PHE A CA 1
ATOM 1581 C C . PHE A 1 199 ? 3.271 2.056 -4.885 1.00 97.81 199 PHE A C 1
ATOM 1583 O O . PHE A 1 199 ? 2.371 2.602 -5.531 1.00 97.81 199 PHE A O 1
ATOM 1590 N N . ARG A 1 200 ? 3.755 2.586 -3.751 1.00 96.69 200 ARG A N 1
ATOM 1591 C CA . ARG A 1 200 ? 3.289 3.867 -3.202 1.00 96.69 200 ARG A CA 1
ATOM 1592 C C . ARG A 1 200 ? 3.403 4.984 -4.233 1.00 96.69 200 ARG A C 1
ATOM 1594 O O . ARG A 1 200 ? 2.437 5.721 -4.424 1.00 96.69 200 ARG A O 1
ATOM 1601 N N . PHE A 1 201 ? 4.558 5.121 -4.886 1.00 96.38 201 PHE A N 1
ATOM 1602 C CA . PHE A 1 201 ? 4.774 6.171 -5.879 1.00 96.38 201 PHE A CA 1
ATOM 1603 C C . PHE A 1 201 ? 3.752 6.086 -7.013 1.00 96.38 201 PHE A C 1
ATOM 1605 O O . PHE A 1 201 ? 3.158 7.104 -7.369 1.00 96.38 201 PHE A O 1
ATOM 1612 N N . MET A 1 202 ? 3.521 4.891 -7.560 1.00 97.19 202 MET A N 1
ATOM 1613 C CA . MET A 1 202 ? 2.580 4.693 -8.664 1.00 97.19 202 MET A CA 1
ATOM 1614 C C . MET A 1 202 ? 1.137 4.987 -8.252 1.00 97.19 202 MET A C 1
ATOM 1616 O O . MET A 1 202 ? 0.455 5.724 -8.959 1.00 97.19 202 MET A O 1
ATOM 1620 N N . LEU A 1 203 ? 0.692 4.524 -7.079 1.00 95.44 203 LEU A N 1
ATOM 1621 C CA . LEU A 1 203 ? -0.642 4.856 -6.564 1.00 95.44 203 LEU A CA 1
ATOM 1622 C C . LEU A 1 203 ? -0.833 6.360 -6.339 1.00 95.44 203 LEU A C 1
ATOM 1624 O O . LEU A 1 203 ? -1.858 6.917 -6.720 1.00 95.44 203 LEU A O 1
ATOM 1628 N N . GLN A 1 204 ? 0.153 7.043 -5.749 1.00 94.31 204 GLN A N 1
ATOM 1629 C CA . GLN A 1 204 ? 0.068 8.491 -5.508 1.00 94.31 204 GLN A CA 1
ATOM 1630 C C . GLN A 1 204 ? 0.014 9.312 -6.799 1.00 94.31 204 GLN A C 1
ATOM 1632 O O . GLN A 1 204 ? -0.436 10.458 -6.777 1.00 94.31 204 GLN A O 1
ATOM 1637 N N . ASN A 1 205 ? 0.502 8.750 -7.904 1.00 95.38 205 ASN A N 1
ATOM 1638 C CA . ASN A 1 205 ? 0.702 9.457 -9.159 1.00 95.38 205 ASN A CA 1
ATOM 1639 C C . ASN A 1 205 ? -0.109 8.875 -10.320 1.00 95.38 205 ASN A C 1
ATOM 1641 O O . ASN A 1 205 ? 0.173 9.232 -11.461 1.00 95.38 205 ASN A O 1
ATOM 1645 N N . MET A 1 206 ? -1.107 8.023 -10.068 1.00 92.94 206 MET A N 1
ATOM 1646 C CA . MET A 1 206 ? -1.807 7.314 -11.145 1.00 92.94 206 MET A CA 1
ATOM 1647 C C . MET A 1 206 ? -2.480 8.256 -12.154 1.00 92.94 206 MET A C 1
ATOM 1649 O O . MET A 1 206 ? -2.456 7.997 -13.353 1.00 92.94 206 MET A O 1
ATOM 1653 N N . ASP A 1 207 ? -2.957 9.410 -11.682 1.00 92.50 207 ASP A N 1
ATOM 1654 C CA . ASP A 1 207 ? -3.567 10.457 -12.510 1.00 92.50 207 ASP A CA 1
ATOM 1655 C C . ASP A 1 207 ? -2.542 11.445 -13.101 1.00 92.50 207 ASP A C 1
ATOM 1657 O O . ASP A 1 207 ? -2.908 12.456 -13.704 1.00 92.50 207 ASP A O 1
ATOM 1661 N N . ASN A 1 208 ? -1.241 11.199 -12.914 1.00 96.19 208 ASN A N 1
ATOM 1662 C CA . ASN A 1 208 ? -0.150 12.041 -13.398 1.00 96.19 208 ASN A CA 1
ATOM 1663 C C . ASN A 1 208 ? 0.660 11.309 -14.485 1.00 96.19 208 ASN A C 1
ATOM 1665 O O . ASN A 1 208 ? 1.638 10.617 -14.175 1.00 96.19 208 ASN A O 1
ATOM 1669 N N . PRO A 1 209 ? 0.351 11.532 -15.779 1.00 95.62 209 PRO A N 1
ATOM 1670 C CA . PRO A 1 209 ? 1.010 10.837 -16.884 1.00 95.62 209 PRO A CA 1
ATOM 1671 C C . PRO A 1 209 ? 2.527 11.034 -16.920 1.00 95.62 209 PRO A C 1
ATOM 1673 O O . PRO A 1 209 ? 3.265 10.136 -17.309 1.00 95.62 209 PRO A O 1
ATOM 1676 N N . THR A 1 210 ? 3.021 12.202 -16.494 1.00 97.19 210 THR A N 1
ATOM 1677 C CA . THR A 1 210 ? 4.466 12.479 -16.492 1.00 97.19 210 THR A CA 1
ATOM 1678 C C . THR A 1 210 ? 5.183 11.663 -15.422 1.00 97.19 210 THR A C 1
ATOM 1680 O O . THR A 1 210 ? 6.286 11.171 -15.654 1.00 97.19 210 THR A O 1
ATOM 1683 N N . ALA A 1 211 ? 4.580 11.528 -14.242 1.00 93.81 211 ALA A N 1
ATOM 1684 C CA . ALA A 1 211 ? 5.137 10.710 -13.173 1.00 93.81 211 ALA A CA 1
ATOM 1685 C C . ALA A 1 211 ? 5.044 9.215 -13.510 1.00 93.81 211 ALA A C 1
ATOM 1687 O O . ALA A 1 211 ? 6.032 8.506 -13.333 1.00 93.81 211 ALA A O 1
ATOM 1688 N N . MET A 1 212 ? 3.930 8.758 -14.088 1.00 97.00 212 MET A N 1
ATOM 1689 C CA . MET A 1 212 ? 3.783 7.364 -14.522 1.00 97.00 212 MET A CA 1
ATOM 1690 C C . MET A 1 212 ? 4.739 6.997 -15.665 1.00 97.00 212 MET A C 1
ATOM 1692 O O . MET A 1 212 ? 5.330 5.925 -15.627 1.00 97.00 212 MET A O 1
ATOM 1696 N N . ALA A 1 213 ? 5.001 7.900 -16.615 1.00 94.31 213 ALA A N 1
ATOM 1697 C CA . ALA A 1 213 ? 6.019 7.675 -17.647 1.00 94.31 213 ALA A CA 1
ATOM 1698 C C . ALA A 1 213 ? 7.443 7.581 -17.062 1.00 94.31 213 ALA A C 1
ATOM 1700 O O . ALA A 1 213 ? 8.277 6.814 -17.540 1.00 94.31 213 ALA A O 1
ATOM 1701 N N . LYS A 1 214 ? 7.742 8.346 -16.001 1.00 96.06 214 LYS A N 1
ATOM 1702 C CA . LYS A 1 214 ? 9.012 8.199 -15.268 1.00 96.06 214 LYS A CA 1
ATOM 1703 C C . LYS A 1 214 ? 9.085 6.867 -14.529 1.00 96.06 214 LYS A C 1
ATOM 1705 O O . LYS A 1 214 ? 10.157 6.271 -14.513 1.00 96.06 214 LYS A O 1
ATOM 1710 N N . ALA A 1 215 ? 7.979 6.416 -13.935 1.00 92.50 215 ALA A N 1
ATOM 1711 C CA . ALA A 1 215 ? 7.897 5.108 -13.296 1.00 92.50 215 ALA A CA 1
ATOM 1712 C C . ALA A 1 215 ? 8.177 3.986 -14.301 1.00 92.50 215 ALA A C 1
ATOM 1714 O O . ALA A 1 215 ? 9.068 3.180 -14.066 1.00 92.50 215 ALA A O 1
ATOM 1715 N N . GLU A 1 216 ? 7.508 3.995 -15.453 1.00 93.94 216 GLU A N 1
ATOM 1716 C CA . GLU A 1 216 ? 7.728 3.019 -16.526 1.00 93.94 216 GLU A CA 1
ATOM 1717 C C . GLU A 1 216 ? 9.193 2.985 -16.992 1.00 93.94 216 GLU A C 1
ATOM 1719 O O . GLU A 1 216 ? 9.769 1.918 -17.181 1.00 93.94 216 GLU A O 1
ATOM 1724 N N . ALA A 1 217 ? 9.827 4.153 -17.130 1.00 91.25 217 ALA A N 1
ATOM 1725 C CA . ALA A 1 217 ? 11.206 4.243 -17.598 1.00 91.25 217 ALA A CA 1
ATOM 1726 C C . ALA A 1 217 ? 12.256 3.825 -16.551 1.00 91.25 217 ALA A C 1
ATOM 1728 O O . ALA A 1 217 ? 13.315 3.319 -16.923 1.00 91.25 217 ALA A O 1
ATOM 1729 N N . LEU A 1 218 ? 12.015 4.100 -15.264 1.00 88.44 218 LEU A N 1
ATOM 1730 C CA . LEU A 1 218 ? 13.016 3.938 -14.199 1.00 88.44 218 LEU A CA 1
ATOM 1731 C C . LEU A 1 218 ? 12.805 2.691 -13.335 1.00 88.44 218 LEU A C 1
ATOM 1733 O O . LEU A 1 218 ? 13.779 2.170 -12.800 1.00 88.44 218 LEU A O 1
ATOM 1737 N N . MET A 1 219 ? 11.567 2.224 -13.199 1.00 95.38 219 MET A N 1
ATOM 1738 C CA . MET A 1 219 ? 11.189 1.021 -12.454 1.00 95.38 219 MET A CA 1
ATOM 1739 C C . MET A 1 219 ? 10.256 0.134 -13.299 1.00 95.38 219 MET A C 1
ATOM 1741 O O . MET A 1 219 ? 9.096 -0.084 -12.937 1.00 95.38 219 MET A O 1
ATOM 1745 N N . PRO A 1 220 ? 10.729 -0.332 -14.473 1.00 84.62 220 PRO A N 1
ATOM 1746 C CA . PRO A 1 220 ? 9.900 -1.015 -15.464 1.00 84.62 220 PRO A CA 1
ATOM 1747 C C . PRO A 1 220 ? 9.263 -2.313 -14.957 1.00 84.62 220 PRO A C 1
ATOM 1749 O O . PRO A 1 220 ? 8.145 -2.630 -15.368 1.00 84.62 220 PRO A O 1
ATOM 1752 N N . VAL A 1 221 ? 9.929 -3.073 -14.078 1.00 87.69 221 VAL A N 1
ATOM 1753 C CA . VAL A 1 221 ? 9.370 -4.343 -13.578 1.00 87.69 221 VAL A CA 1
ATOM 1754 C C . VAL A 1 221 ? 8.200 -4.067 -12.633 1.00 87.69 221 VAL A C 1
ATOM 1756 O O . VAL A 1 221 ? 7.122 -4.635 -12.791 1.00 87.69 221 VAL A O 1
ATOM 1759 N N . SER A 1 222 ? 8.379 -3.134 -11.705 1.00 88.19 222 SER A N 1
ATOM 1760 C CA . SER A 1 222 ? 7.382 -2.688 -10.736 1.00 88.19 222 SER A CA 1
ATOM 1761 C C . SER A 1 222 ? 6.200 -2.044 -11.444 1.00 88.19 222 SER A C 1
ATOM 1763 O O . SER A 1 222 ? 5.056 -2.343 -11.106 1.00 88.19 222 SER A O 1
ATOM 1765 N N . TYR A 1 223 ? 6.462 -1.218 -12.463 1.00 88.12 223 TYR A N 1
ATOM 1766 C CA . TYR A 1 223 ? 5.424 -0.636 -13.310 1.00 88.12 223 TYR A CA 1
ATOM 1767 C C . TYR A 1 223 ? 4.574 -1.712 -13.982 1.00 88.12 223 TYR A C 1
ATOM 1769 O O . TYR A 1 223 ? 3.347 -1.665 -13.893 1.00 88.12 223 TYR A O 1
ATOM 1777 N N . LEU A 1 224 ? 5.206 -2.719 -14.592 1.00 85.62 224 LEU A N 1
ATOM 1778 C CA . LEU A 1 224 ? 4.484 -3.824 -15.216 1.00 85.62 224 LEU A CA 1
ATOM 1779 C C . LEU A 1 224 ? 3.658 -4.612 -14.191 1.00 85.62 224 LEU A C 1
ATOM 1781 O O . LEU A 1 224 ? 2.486 -4.885 -14.440 1.00 85.62 224 LEU A O 1
ATOM 1785 N N . CYS A 1 225 ? 4.233 -4.951 -13.033 1.00 86.06 225 CYS A N 1
ATOM 1786 C CA . CYS A 1 225 ? 3.506 -5.622 -11.953 1.00 86.06 225 CYS A CA 1
ATOM 1787 C C . CYS A 1 225 ? 2.289 -4.807 -11.491 1.00 86.06 225 CYS A C 1
ATOM 1789 O O . CYS A 1 225 ? 1.204 -5.362 -11.336 1.00 86.06 225 CYS A O 1
ATOM 1791 N N . PHE A 1 226 ? 2.447 -3.494 -11.317 1.00 90.19 226 PHE A N 1
ATOM 1792 C CA . PHE A 1 226 ? 1.359 -2.597 -10.939 1.00 90.19 226 PHE A CA 1
ATOM 1793 C C . PHE A 1 226 ? 0.243 -2.567 -11.990 1.00 90.19 226 PHE A C 1
ATOM 1795 O O . PHE A 1 226 ? -0.918 -2.755 -11.636 1.00 90.19 226 PHE A O 1
ATOM 1802 N N . GLN A 1 227 ? 0.587 -2.411 -13.274 1.00 85.88 227 GLN A N 1
ATOM 1803 C CA . GLN A 1 227 ? -0.390 -2.447 -14.368 1.00 85.88 227 GLN A CA 1
ATOM 1804 C C . GLN A 1 227 ? -1.169 -3.767 -14.383 1.00 85.88 227 GLN A C 1
ATOM 1806 O O . GLN A 1 227 ? -2.389 -3.745 -14.499 1.00 85.88 227 GLN A O 1
ATOM 1811 N N . ARG A 1 228 ? -0.503 -4.909 -14.159 1.00 84.69 228 ARG A N 1
ATOM 1812 C CA . ARG A 1 228 ? -1.184 -6.214 -14.085 1.00 84.69 228 ARG A CA 1
ATOM 1813 C C . ARG A 1 228 ? -2.220 -6.301 -12.970 1.00 84.69 228 ARG A C 1
ATOM 1815 O O . ARG A 1 228 ? -3.256 -6.927 -13.173 1.00 84.69 228 ARG A O 1
ATOM 1822 N N . PHE A 1 229 ? -1.970 -5.689 -11.813 1.00 86.19 229 PHE A N 1
ATOM 1823 C CA . PHE A 1 229 ? -2.975 -5.642 -10.749 1.00 86.19 229 PHE A CA 1
ATOM 1824 C C . PHE A 1 229 ? -4.182 -4.780 -11.128 1.00 86.19 229 PHE A C 1
ATOM 1826 O O . PHE A 1 229 ? -5.307 -5.161 -10.815 1.00 86.19 229 PHE A O 1
ATOM 1833 N N . ILE A 1 230 ? -3.961 -3.654 -11.811 1.00 84.50 230 ILE A N 1
ATOM 1834 C CA . ILE A 1 230 ? -5.048 -2.789 -12.289 1.00 84.50 230 ILE A CA 1
ATOM 1835 C C . 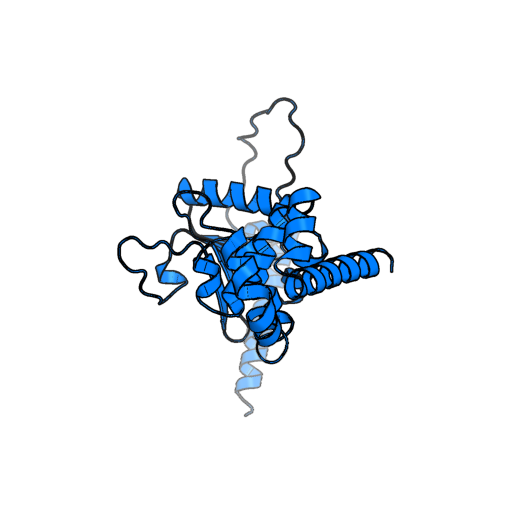ILE A 1 230 ? -5.884 -3.512 -13.353 1.00 84.50 230 ILE A C 1
ATOM 1837 O O . ILE A 1 230 ? -7.095 -3.616 -13.186 1.00 84.50 230 ILE A O 1
ATOM 1841 N N . GLU A 1 231 ? -5.240 -4.092 -14.372 1.00 79.44 231 GLU A N 1
ATOM 1842 C CA . GLU A 1 231 ? -5.901 -4.876 -15.430 1.00 79.44 231 GLU A CA 1
ATOM 1843 C C . GLU A 1 231 ? -6.757 -6.009 -14.842 1.00 79.44 231 GLU A C 1
ATOM 1845 O O . GLU A 1 231 ? -7.914 -6.183 -15.213 1.00 79.44 231 GLU A O 1
ATOM 1850 N N . TYR A 1 232 ? -6.212 -6.754 -13.874 1.00 78.19 232 TYR A N 1
ATOM 1851 C CA . TYR A 1 232 ? -6.949 -7.820 -13.193 1.00 78.19 232 TYR A CA 1
ATOM 1852 C C . TYR A 1 232 ? -8.203 -7.304 -12.472 1.00 78.19 232 TYR A C 1
ATOM 1854 O O . TYR A 1 232 ? -9.226 -7.988 -12.445 1.00 78.19 232 TYR A O 1
ATOM 1862 N N . GLY A 1 233 ? -8.130 -6.106 -11.887 1.00 72.81 233 GLY A N 1
ATOM 1863 C CA . GLY A 1 233 ? -9.276 -5.440 -11.273 1.00 72.81 233 GLY A CA 1
ATOM 1864 C C . GLY A 1 233 ? -10.385 -5.146 -12.275 1.00 72.81 233 GLY A C 1
ATOM 1865 O O . GLY A 1 233 ? -11.532 -5.528 -12.057 1.00 72.81 233 GLY A O 1
ATOM 1866 N N . GLU A 1 234 ? -10.023 -4.538 -13.404 1.00 75.62 234 GLU A N 1
ATOM 1867 C CA . GLU A 1 234 ? -10.959 -4.191 -14.479 1.00 75.62 234 GLU A CA 1
ATOM 1868 C C . GLU A 1 234 ? -11.636 -5.436 -15.079 1.00 75.62 234 GLU A C 1
ATOM 1870 O O . GLU A 1 234 ? -12.834 -5.426 -15.370 1.00 75.62 234 GLU A O 1
ATOM 1875 N N . GLU A 1 235 ? -10.895 -6.541 -15.218 1.00 72.69 235 GLU A N 1
ATOM 1876 C CA . GLU A 1 235 ? -11.443 -7.820 -15.681 1.00 72.69 235 GLU A CA 1
ATOM 1877 C C . GLU A 1 235 ? -12.471 -8.415 -14.706 1.00 72.69 235 GLU A C 1
ATOM 1879 O O . GLU A 1 235 ? -13.455 -9.008 -15.151 1.00 72.69 235 GLU A O 1
ATOM 1884 N N . GLN A 1 236 ? -12.271 -8.262 -13.389 1.00 68.12 236 GLN A N 1
ATOM 1885 C CA . GLN A 1 236 ? -13.226 -8.746 -12.384 1.00 68.12 236 GLN A CA 1
ATOM 1886 C C . GLN A 1 236 ? -14.531 -7.946 -12.393 1.00 68.12 236 GLN A C 1
ATOM 1888 O O . GLN A 1 236 ? -15.592 -8.527 -12.182 1.00 68.12 236 GLN A O 1
ATOM 1893 N N . GLU A 1 237 ? -14.465 -6.635 -12.627 1.00 67.81 237 GLU A N 1
ATOM 1894 C CA . GLU A 1 237 ? -15.645 -5.761 -12.673 1.00 67.81 237 GLU A CA 1
ATOM 1895 C C . GLU A 1 237 ? -16.488 -5.963 -13.942 1.00 67.81 237 GLU A C 1
ATOM 1897 O O . GLU A 1 237 ? -17.699 -5.738 -13.933 1.00 67.81 237 GLU A O 1
ATOM 1902 N N . ALA A 1 238 ? -15.861 -6.393 -15.039 1.00 59.31 238 ALA A N 1
ATOM 1903 C CA . ALA A 1 238 ? -16.531 -6.645 -16.313 1.00 59.31 238 ALA A CA 1
ATOM 1904 C C . ALA A 1 238 ? -17.234 -8.019 -16.407 1.00 59.31 238 ALA A C 1
ATOM 1906 O O . ALA A 1 238 ? -17.952 -8.256 -17.387 1.00 59.31 238 ALA A O 1
ATOM 1907 N N . ALA A 1 239 ? -17.009 -8.920 -15.442 1.00 51.88 239 ALA A N 1
ATOM 1908 C CA . ALA A 1 239 ? -17.477 -10.313 -15.431 1.00 51.88 239 ALA A CA 1
ATOM 1909 C C . ALA A 1 239 ? -18.757 -10.523 -14.602 1.00 51.88 239 ALA A C 1
ATOM 1911 O O . ALA A 1 239 ? -19.615 -11.316 -15.061 1.00 51.88 239 ALA A O 1
#

Foldseek 3Di:
DPPVVVVVVVVVVVVVVVLVVLVVVCVVVVHDSVCVVDVDDDDPPPDDDDPDDDPPDFLCVLAPAEAEADDDPLLVVVSNVVSVLSVLDQSLLSCLCRVLQEHEYRYQCCVVPDPDDADPPGDDQWDWDDDPNYTYIYGHGDPDDPRDPQLNSLVSCCVSVVCVPPQLVVQCVQQQVLLCVQQNDQLVPGSSSVLSSLRRQCSVCVVPPVSLVSSCVRRVSSSVVNVVSVVVSVVVVVD

pLDDT: mean 77.33, std 20.33, range [25.73, 97.81]

Sequence (239 aa):
MKFARYFIRTGLAVIIIMVIAIGVLCYQDGLNPLDAIFPGKLSTESFHVLPNEIEKIDGLERFDRVVVDGNSETVQELYQRVSDEAKKLPDVFIDIFNKSGFKLVISDNVYKYTRKHVPDGFYLGGVTQEHGSDKRIVLFPVQGDRTSLYHEFGHVLVSVYEMEKETLPVIWEHDYKGTVALTGEYAGAGADECWAEAFRFMLQNMDNPTAMAKAEALMPVSYLCFQRFIEYGEEQEAA